Protein AF-A0AB39ZYH5-F1 (afdb_monomer_lite)

Radius of gyration: 35.19 Å; chains: 1; bounding box: 78×63×101 Å

Secondary structure (DSSP, 8-state):
-----HHHHHHHTTTB---PPP-----------------------------PBPP---------HHHHHHHHHHHHHHHHHHHHHHHHHHHHHHHHHHHHHHHHHHHHHHHHS----------TT-TT---SS----TT--HHHHHHHHHHHHHHHHHHHHHHHTT-HHHHHHHHHHHHHHHHHHHHHHHHHHHHHHHHHTT-----

Structure (mmCIF, N/CA/C/O backbone):
data_AF-A0AB39ZYH5-F1
#
_entry.id   AF-A0AB39ZYH5-F1
#
loop_
_atom_site.group_PDB
_atom_site.id
_atom_site.type_symbol
_atom_site.label_atom_id
_atom_site.label_alt_id
_atom_site.label_comp_id
_atom_site.label_asym_id
_atom_site.label_entity_id
_atom_site.label_seq_id
_atom_site.pdbx_PDB_ins_code
_atom_site.Cartn_x
_atom_site.Cartn_y
_atom_site.Cartn_z
_atom_site.occupancy
_atom_site.B_iso_or_equiv
_atom_site.auth_seq_id
_atom_site.auth_comp_id
_atom_site.auth_asym_id
_atom_site.auth_atom_id
_atom_site.pdbx_PDB_model_num
ATOM 1 N N . MET A 1 1 ? 50.822 -3.108 -2.207 1.00 49.22 1 MET A N 1
ATOM 2 C CA . MET A 1 1 ? 49.764 -3.120 -3.235 1.00 49.22 1 MET A CA 1
ATOM 3 C C . MET A 1 1 ? 50.471 -2.917 -4.553 1.00 49.22 1 MET A C 1
ATOM 5 O O . MET A 1 1 ? 50.806 -1.784 -4.877 1.00 49.22 1 MET A O 1
ATOM 9 N N . ASP A 1 2 ? 50.815 -4.010 -5.226 1.00 59.28 2 ASP A N 1
ATOM 10 C CA . ASP A 1 2 ? 51.523 -3.939 -6.500 1.00 59.28 2 ASP A CA 1
ATOM 11 C C . ASP A 1 2 ? 50.544 -3.411 -7.548 1.00 59.28 2 ASP A C 1
ATOM 13 O O . ASP A 1 2 ? 49.503 -4.015 -7.810 1.00 59.28 2 ASP A O 1
ATOM 17 N N . TYR A 1 3 ? 50.830 -2.223 -8.074 1.00 57.66 3 TYR A N 1
ATOM 18 C CA . TYR A 1 3 ? 50.023 -1.616 -9.121 1.00 57.66 3 TYR A CA 1
ATOM 19 C C . TYR A 1 3 ? 50.185 -2.454 -10.390 1.00 57.66 3 TYR A C 1
ATOM 21 O O . TYR A 1 3 ? 51.281 -2.545 -10.941 1.00 57.66 3 TYR A O 1
ATOM 29 N N . LEU A 1 4 ? 49.099 -3.084 -10.848 1.00 70.00 4 LEU A N 1
ATOM 30 C CA . LEU A 1 4 ? 49.078 -3.704 -12.168 1.00 70.00 4 LEU A CA 1
ATOM 31 C C . LEU A 1 4 ? 49.254 -2.602 -13.215 1.00 70.00 4 LEU A C 1
ATOM 33 O O . LEU A 1 4 ? 48.368 -1.767 -13.399 1.00 70.00 4 LEU A O 1
ATOM 37 N N . ASP A 1 5 ? 50.394 -2.620 -13.901 1.00 78.81 5 ASP A N 1
ATOM 38 C CA . ASP A 1 5 ? 50.637 -1.768 -15.056 1.00 78.81 5 ASP A CA 1
ATOM 39 C C . ASP A 1 5 ? 49.700 -2.195 -16.191 1.00 78.81 5 ASP A C 1
ATOM 41 O O . ASP A 1 5 ? 49.871 -3.236 -16.838 1.00 78.81 5 ASP A O 1
ATOM 45 N N . ILE A 1 6 ? 48.662 -1.383 -16.381 1.00 76.81 6 ILE A N 1
ATOM 46 C CA . ILE A 1 6 ? 47.611 -1.582 -17.375 1.00 76.81 6 ILE A CA 1
ATOM 47 C C . ILE A 1 6 ? 48.234 -1.644 -18.776 1.00 76.81 6 ILE A C 1
ATOM 49 O O . ILE A 1 6 ? 47.749 -2.391 -19.624 1.00 76.81 6 ILE A O 1
ATOM 53 N N . GLU A 1 7 ? 49.344 -0.944 -19.013 1.00 72.56 7 GLU A N 1
ATOM 54 C CA . GLU A 1 7 ? 50.017 -0.947 -20.309 1.00 72.56 7 GLU A CA 1
ATOM 55 C C . GLU A 1 7 ? 50.760 -2.270 -20.551 1.00 72.56 7 GLU A C 1
ATOM 57 O O . GLU A 1 7 ? 50.683 -2.850 -21.637 1.00 72.56 7 GLU A O 1
ATOM 62 N N . SER A 1 8 ? 51.375 -2.835 -19.506 1.00 78.56 8 SER A N 1
ATOM 63 C CA . SER A 1 8 ? 51.979 -4.173 -19.549 1.00 78.56 8 SER A CA 1
ATOM 64 C C . SER A 1 8 ? 50.932 -5.274 -19.767 1.00 78.56 8 SER A C 1
ATOM 66 O O . SER A 1 8 ? 51.161 -6.217 -20.529 1.00 78.56 8 SER A O 1
ATOM 68 N N . PHE A 1 9 ? 49.753 -5.141 -19.148 1.00 76.00 9 PHE A N 1
ATOM 69 C CA . PHE A 1 9 ? 48.631 -6.059 -19.361 1.00 76.00 9 PHE A CA 1
ATOM 70 C C . PHE A 1 9 ? 48.123 -5.993 -20.806 1.00 76.00 9 PHE A C 1
ATOM 72 O O . PHE A 1 9 ? 47.958 -7.024 -21.454 1.00 76.00 9 PHE A O 1
ATOM 79 N N . ARG A 1 10 ? 47.937 -4.787 -21.349 1.00 74.75 10 ARG A N 1
ATOM 80 C CA . ARG A 1 10 ? 47.488 -4.591 -22.735 1.00 74.75 10 ARG A CA 1
ATOM 81 C C . ARG A 1 10 ? 48.507 -5.091 -23.758 1.00 74.75 10 ARG A C 1
ATOM 83 O O . ARG A 1 10 ? 48.103 -5.658 -24.766 1.00 74.75 10 ARG A O 1
ATOM 90 N N . SER A 1 11 ? 49.803 -4.947 -23.483 1.00 74.94 11 SER A N 1
ATOM 91 C CA . SER A 1 11 ? 50.875 -5.502 -24.319 1.00 74.94 11 SER A CA 1
ATOM 92 C C . SER A 1 11 ? 50.862 -7.037 -24.324 1.00 74.94 11 SER A C 1
ATOM 94 O O . SER A 1 11 ? 50.885 -7.651 -25.393 1.00 74.94 11 SER A O 1
ATOM 96 N N . ARG A 1 12 ? 50.720 -7.666 -23.143 1.00 76.06 12 ARG A N 1
ATOM 97 C CA . ARG A 1 12 ? 50.703 -9.134 -22.986 1.00 76.06 12 ARG A CA 1
ATOM 98 C C . ARG A 1 12 ? 49.525 -9.851 -23.641 1.00 76.06 12 ARG A C 1
ATOM 100 O O . ARG A 1 12 ? 49.649 -11.044 -23.883 1.00 76.06 12 ARG A O 1
ATOM 107 N N . TYR A 1 13 ? 48.423 -9.152 -23.894 1.00 73.81 13 TYR A N 1
ATOM 108 C CA . TYR A 1 13 ? 47.229 -9.712 -24.536 1.00 73.81 13 TYR A CA 1
ATOM 109 C C . TYR A 1 13 ? 46.886 -9.007 -25.853 1.00 73.81 13 TYR A C 1
ATOM 111 O O . TYR A 1 13 ? 45.750 -9.073 -26.321 1.00 73.81 13 TYR A O 1
ATOM 119 N N . SER A 1 14 ? 47.859 -8.313 -26.452 1.00 76.88 14 SER A N 1
ATOM 120 C CA . SER A 1 14 ? 47.692 -7.648 -27.752 1.00 76.88 14 SER A CA 1
ATOM 121 C C . SER A 1 14 ? 47.468 -8.633 -28.909 1.00 76.88 14 SER A C 1
ATOM 123 O O . SER A 1 14 ? 46.960 -8.243 -29.958 1.00 76.88 14 SER A O 1
ATOM 125 N N . ASP A 1 15 ? 47.800 -9.908 -28.704 1.00 72.50 15 ASP A N 1
ATOM 126 C CA . ASP A 1 15 ? 47.626 -11.037 -29.619 1.00 72.50 15 ASP A CA 1
ATOM 127 C C . ASP A 1 15 ? 46.235 -11.694 -29.539 1.00 72.50 15 ASP A C 1
ATOM 129 O O . ASP A 1 15 ? 45.953 -12.646 -30.269 1.00 72.50 15 ASP A O 1
ATOM 133 N N . ILE A 1 16 ? 45.348 -11.197 -28.671 1.00 74.25 16 ILE A N 1
ATOM 134 C CA . ILE A 1 16 ? 43.994 -11.721 -28.497 1.00 74.25 16 ILE A CA 1
ATOM 135 C C . ILE A 1 16 ? 42.984 -10.703 -29.021 1.00 74.25 16 ILE A C 1
ATOM 137 O O . ILE A 1 16 ? 42.914 -9.566 -28.560 1.00 74.25 16 ILE A O 1
ATOM 141 N N . THR A 1 17 ? 42.138 -11.135 -29.954 1.00 70.00 17 THR A N 1
ATOM 142 C CA . THR A 1 17 ? 40.959 -10.369 -30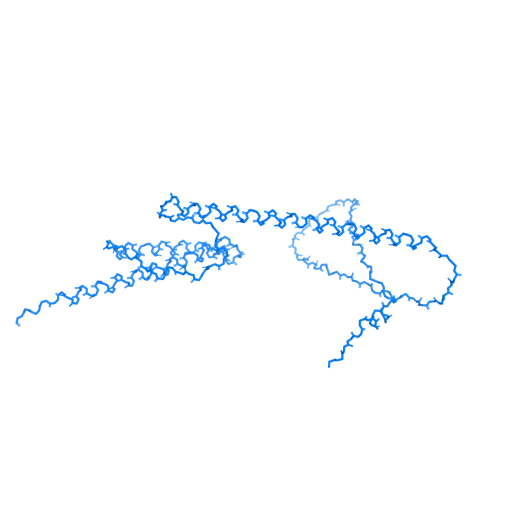.373 1.00 70.00 17 THR A CA 1
ATOM 143 C C . THR A 1 17 ? 39.703 -11.077 -29.886 1.00 70.00 17 THR A C 1
ATOM 145 O O . THR A 1 17 ? 39.596 -12.299 -29.963 1.00 70.00 17 THR A O 1
ATOM 148 N N . VAL A 1 18 ? 38.753 -10.313 -29.349 1.00 70.50 18 VAL A N 1
ATOM 149 C CA . VAL A 1 18 ? 37.454 -10.835 -28.917 1.00 70.50 18 VAL A CA 1
ATOM 150 C C . VAL A 1 18 ? 36.431 -10.410 -29.958 1.00 70.50 18 VAL A C 1
ATOM 152 O O . VAL A 1 18 ? 36.134 -9.224 -30.088 1.00 70.50 18 VAL A O 1
ATOM 155 N N . THR A 1 19 ? 35.910 -11.371 -30.719 1.00 70.25 19 THR A N 1
ATOM 156 C CA . THR A 1 19 ? 34.817 -11.137 -31.668 1.00 70.25 19 THR A CA 1
ATOM 157 C C . THR A 1 19 ? 33.591 -11.913 -31.207 1.00 70.25 19 THR A C 1
ATOM 159 O O . THR A 1 19 ? 33.667 -13.096 -30.885 1.00 70.25 19 THR A O 1
ATOM 162 N N . ALA A 1 20 ? 32.453 -11.229 -31.107 1.00 58.59 20 ALA A N 1
ATOM 163 C CA . ALA A 1 20 ? 31.188 -11.888 -30.820 1.00 58.59 20 ALA A CA 1
ATOM 164 C C . ALA A 1 20 ? 30.710 -12.601 -32.090 1.00 58.59 20 ALA A C 1
ATOM 166 O O . ALA A 1 20 ? 30.634 -11.983 -33.153 1.00 58.59 20 ALA A O 1
ATOM 167 N N . VAL A 1 21 ? 30.386 -13.888 -31.985 1.00 51.00 21 VAL A N 1
ATOM 168 C CA . VAL A 1 21 ? 29.826 -14.662 -33.097 1.00 51.00 21 VAL A CA 1
ATOM 169 C C . VAL A 1 21 ? 28.311 -14.425 -33.137 1.00 51.00 21 VAL A C 1
ATOM 171 O O . VAL A 1 21 ? 27.644 -14.696 -32.137 1.00 51.00 21 VAL A O 1
ATOM 174 N N . PRO A 1 22 ? 27.732 -13.932 -34.249 1.00 46.38 22 PRO A N 1
ATOM 175 C CA . PRO A 1 22 ? 26.284 -13.818 -34.374 1.00 46.38 22 PRO A CA 1
ATOM 176 C C . PRO A 1 22 ? 25.627 -15.201 -34.314 1.00 46.38 22 PRO A C 1
ATOM 178 O O . PRO A 1 22 ? 25.965 -16.096 -35.091 1.00 46.38 22 PRO A O 1
ATOM 181 N N . THR A 1 23 ? 24.672 -15.384 -33.404 1.00 45.69 23 THR A N 1
ATOM 182 C CA . THR A 1 23 ? 23.837 -16.587 -33.364 1.00 45.69 23 THR A CA 1
ATOM 183 C C . THR A 1 23 ? 22.953 -16.607 -34.608 1.00 45.69 23 THR A C 1
ATOM 185 O O . THR A 1 23 ? 22.017 -15.817 -34.719 1.00 45.69 23 THR A O 1
ATOM 188 N N . ARG A 1 24 ? 23.256 -17.487 -35.567 1.00 45.06 24 ARG A N 1
ATOM 189 C CA . ARG A 1 24 ? 22.389 -17.738 -36.722 1.00 45.06 24 ARG A CA 1
ATOM 190 C C . ARG A 1 24 ? 21.170 -18.526 -36.241 1.00 45.06 24 ARG A C 1
ATOM 192 O O . ARG A 1 24 ? 21.239 -19.745 -36.116 1.00 45.06 24 ARG A O 1
ATOM 199 N N . SER A 1 25 ? 20.075 -17.832 -35.950 1.00 45.66 25 SER A N 1
ATOM 200 C CA . SER A 1 25 ? 18.749 -18.443 -35.853 1.00 45.66 25 SER A CA 1
ATOM 201 C C . SER A 1 25 ? 18.398 -18.988 -37.239 1.00 45.66 25 SER A C 1
ATOM 203 O O . SER A 1 25 ? 18.395 -18.237 -38.214 1.00 45.66 25 SER A O 1
ATOM 205 N N . GLN A 1 26 ? 18.204 -20.300 -37.359 1.00 43.59 26 GLN A N 1
ATOM 206 C CA . GLN A 1 26 ? 17.616 -20.901 -38.553 1.00 43.59 26 GLN A CA 1
ATOM 207 C C . GLN A 1 26 ? 16.132 -20.530 -38.585 1.00 43.59 26 GLN A C 1
ATOM 209 O O . GLN A 1 26 ? 15.388 -20.962 -37.710 1.00 43.59 26 GLN A O 1
ATOM 214 N N . GLU A 1 27 ? 15.718 -19.762 -39.588 1.00 39.47 27 GLU A N 1
ATOM 215 C CA . GLU A 1 27 ? 14.316 -19.644 -39.989 1.00 39.47 27 GLU A CA 1
ATOM 216 C C . GLU A 1 27 ? 14.130 -20.449 -41.287 1.00 39.47 27 GLU A C 1
ATOM 218 O O . GLU A 1 27 ? 14.692 -20.117 -42.328 1.00 39.47 27 GLU A O 1
ATOM 223 N N . GLU A 1 28 ? 13.477 -21.601 -41.105 1.00 37.25 28 GLU A N 1
ATOM 224 C CA . GLU A 1 28 ? 12.414 -22.221 -41.913 1.00 37.25 28 GLU A CA 1
ATOM 225 C C . GLU A 1 28 ? 12.545 -22.328 -43.446 1.00 37.25 28 GLU A C 1
ATOM 227 O O . GLU A 1 28 ? 12.394 -21.354 -44.171 1.00 37.25 28 GLU A O 1
ATOM 232 N N . GLU A 1 29 ? 12.604 -23.577 -43.934 1.00 37.97 29 GLU A N 1
ATOM 233 C CA . GLU A 1 29 ? 11.683 -24.031 -44.987 1.00 37.97 29 GLU A CA 1
ATOM 234 C C . GLU A 1 29 ? 11.391 -25.549 -44.871 1.00 37.97 29 GLU A C 1
ATOM 236 O O . GLU A 1 29 ? 12.299 -26.370 -44.763 1.00 37.97 29 GLU A O 1
ATOM 241 N N . GLU A 1 30 ? 10.086 -25.859 -44.910 1.00 34.88 30 GLU A N 1
ATOM 242 C CA . GLU A 1 30 ? 9.408 -27.119 -45.278 1.00 34.88 30 GLU A CA 1
ATOM 243 C C . GLU A 1 30 ? 9.064 -28.235 -44.246 1.00 34.88 30 GLU A C 1
ATOM 245 O O . GLU A 1 30 ? 9.875 -29.072 -43.863 1.00 34.88 30 GLU A O 1
ATOM 250 N N . GLN A 1 31 ? 7.737 -28.318 -44.010 1.00 31.25 31 GLN A N 1
ATOM 251 C CA . GLN A 1 31 ? 6.850 -29.505 -43.934 1.00 31.25 31 GLN A CA 1
ATOM 252 C C . GLN A 1 31 ? 6.479 -30.132 -42.555 1.00 31.25 31 GLN A C 1
ATOM 254 O O . GLN A 1 31 ? 7.300 -30.449 -41.707 1.00 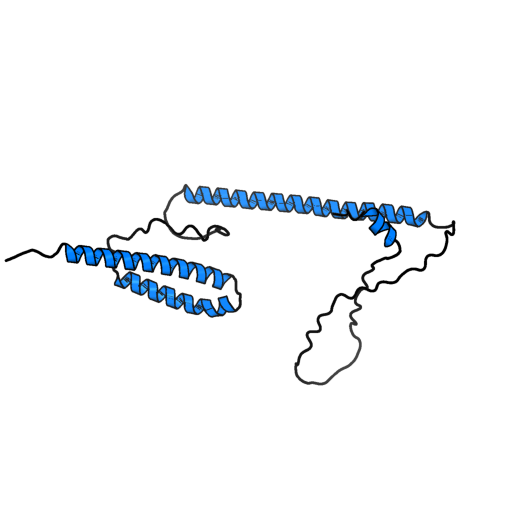31.25 31 GLN A O 1
ATOM 259 N N . GLN A 1 32 ? 5.151 -30.263 -42.382 1.00 30.80 32 GLN A N 1
ATOM 260 C CA . GLN A 1 32 ? 4.288 -30.6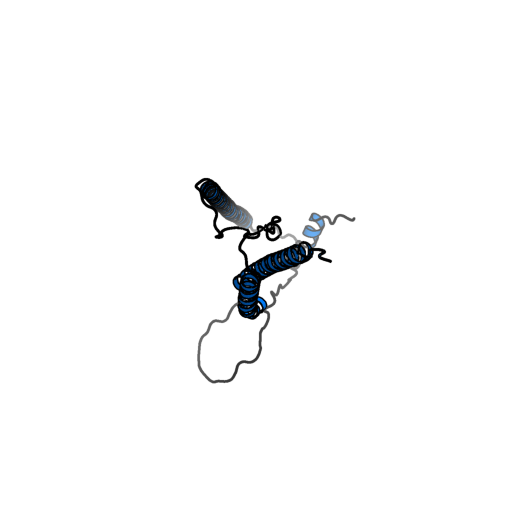48 -41.235 1.00 30.80 32 GLN A CA 1
ATOM 261 C C . GLN A 1 32 ? 4.385 -32.144 -40.801 1.00 30.80 32 GLN A C 1
ATOM 263 O O . GLN A 1 32 ? 5.074 -32.901 -41.479 1.00 30.80 32 GLN A O 1
ATOM 268 N N . PRO A 1 33 ? 3.504 -32.695 -39.916 1.00 46.72 33 PRO A N 1
ATOM 269 C CA . PRO A 1 33 ? 3.033 -32.323 -38.561 1.00 46.72 33 PRO A CA 1
ATOM 270 C C . PRO A 1 33 ? 3.180 -33.499 -37.541 1.00 46.72 33 PRO A C 1
ATOM 272 O O . PRO A 1 33 ? 3.397 -34.632 -37.954 1.00 46.72 33 PRO A O 1
ATOM 275 N N . MET A 1 34 ? 2.983 -33.269 -36.228 1.00 28.70 34 MET A N 1
ATOM 276 C CA . MET A 1 34 ? 2.223 -34.117 -35.259 1.00 28.70 34 MET A CA 1
ATOM 277 C C . MET A 1 34 ? 2.608 -33.842 -33.786 1.00 28.70 34 MET A C 1
ATOM 279 O O . MET A 1 34 ? 3.713 -33.418 -33.472 1.00 28.70 34 MET A O 1
ATOM 283 N N . ALA A 1 35 ? 1.627 -34.057 -32.908 1.00 36.75 35 ALA A N 1
ATOM 284 C CA . ALA A 1 35 ? 1.500 -33.632 -31.511 1.00 36.75 35 ALA A CA 1
ATOM 285 C C . ALA A 1 35 ? 2.435 -34.305 -30.478 1.00 36.75 35 ALA A C 1
ATOM 287 O O . ALA A 1 35 ? 2.793 -35.463 -30.662 1.00 36.75 35 ALA A O 1
ATOM 288 N N . MET A 1 36 ? 2.714 -33.616 -29.353 1.00 31.86 36 MET A N 1
ATOM 289 C CA . MET A 1 36 ? 2.394 -33.997 -27.948 1.00 31.86 36 MET A CA 1
ATOM 290 C C . MET A 1 36 ? 3.177 -33.143 -26.910 1.00 31.86 36 MET A C 1
ATOM 292 O O . MET A 1 36 ? 4.390 -33.032 -27.011 1.00 31.86 36 MET A O 1
ATOM 296 N N . ASP A 1 37 ? 2.424 -32.581 -25.949 1.00 31.92 37 ASP A N 1
ATOM 297 C CA . ASP A 1 37 ? 2.694 -32.098 -24.564 1.00 31.92 37 ASP A CA 1
ATOM 298 C C . ASP A 1 37 ? 3.947 -31.254 -24.164 1.00 31.92 37 ASP A C 1
ATOM 300 O O . ASP A 1 37 ? 5.051 -31.476 -24.659 1.00 31.92 37 ASP A O 1
ATOM 304 N N . PRO A 1 38 ? 3.814 -30.281 -23.223 1.00 47.16 38 PRO A N 1
ATOM 305 C CA . PRO A 1 38 ? 4.852 -29.321 -22.865 1.00 47.16 38 PRO A CA 1
ATOM 306 C C . PRO A 1 38 ? 5.645 -29.772 -21.631 1.00 47.16 38 PRO A C 1
ATOM 308 O O . PRO A 1 38 ? 5.149 -29.718 -20.508 1.00 47.16 38 PRO A O 1
ATOM 311 N N . GLU A 1 39 ? 6.921 -30.119 -21.797 1.00 36.16 39 GLU A N 1
ATOM 312 C CA . GLU A 1 39 ? 7.798 -30.335 -20.645 1.00 36.16 39 GLU A CA 1
ATOM 313 C C . GLU A 1 39 ? 9.227 -29.819 -20.892 1.00 36.16 39 GLU A C 1
ATOM 315 O O . GLU A 1 39 ? 9.984 -30.327 -21.712 1.00 36.16 39 GLU A O 1
ATOM 320 N N . ILE A 1 40 ? 9.554 -28.752 -20.153 1.00 45.72 40 ILE A N 1
ATOM 321 C CA . ILE A 1 40 ? 10.880 -28.354 -19.654 1.00 45.72 40 ILE A CA 1
ATOM 322 C C . ILE A 1 40 ? 12.020 -28.324 -20.688 1.00 45.72 40 ILE A C 1
ATOM 324 O O . ILE A 1 40 ? 12.763 -29.284 -20.867 1.00 45.72 40 ILE A O 1
ATOM 328 N N . ALA A 1 41 ? 12.309 -27.135 -21.222 1.00 36.56 41 ALA A N 1
ATOM 329 C CA . ALA A 1 41 ? 13.669 -26.804 -21.653 1.00 36.56 41 ALA A CA 1
ATOM 330 C C . ALA A 1 41 ? 13.906 -25.289 -21.642 1.00 36.56 41 ALA A C 1
ATOM 332 O O . ALA A 1 41 ? 14.107 -24.657 -22.678 1.00 36.56 41 ALA A O 1
ATOM 333 N N . ALA A 1 42 ? 13.946 -24.696 -20.447 1.00 43.50 42 ALA A N 1
ATOM 334 C CA . ALA A 1 42 ? 14.635 -23.427 -20.235 1.00 43.50 42 ALA A CA 1
ATOM 335 C C . ALA A 1 42 ? 16.148 -23.634 -20.459 1.00 43.50 42 ALA A C 1
ATOM 337 O O . ALA A 1 42 ? 16.934 -23.705 -19.516 1.00 43.50 42 ALA A O 1
ATOM 338 N N . LYS A 1 43 ? 16.578 -23.768 -21.720 1.00 41.44 43 LYS A N 1
ATOM 339 C CA . LYS A 1 43 ? 17.992 -23.666 -22.079 1.00 41.44 43 LYS A CA 1
ATOM 340 C C . LYS A 1 43 ? 18.370 -22.193 -21.990 1.00 41.44 43 LYS A C 1
ATOM 342 O O . LYS A 1 43 ? 18.176 -21.427 -22.929 1.00 41.44 43 LYS A O 1
ATOM 347 N N . ARG A 1 44 ? 18.902 -21.807 -20.825 1.00 41.47 44 ARG A N 1
ATOM 348 C CA . ARG A 1 44 ? 19.796 -20.653 -20.680 1.00 41.47 44 ARG A CA 1
ATOM 349 C C . ARG A 1 44 ? 20.801 -20.709 -21.830 1.00 41.47 44 ARG A C 1
ATOM 351 O O . ARG A 1 44 ? 21.671 -21.574 -21.851 1.00 41.47 44 ARG A O 1
ATOM 358 N N . ASN A 1 45 ? 20.634 -19.826 -22.802 1.00 45.09 45 ASN A N 1
ATOM 359 C CA . ASN A 1 45 ? 21.607 -19.635 -23.861 1.00 45.09 45 ASN A CA 1
ATOM 360 C C . ASN A 1 45 ? 22.738 -18.809 -23.238 1.00 45.09 45 ASN A C 1
ATOM 362 O O . ASN A 1 45 ? 22.616 -17.594 -23.089 1.00 45.09 45 ASN A O 1
ATOM 366 N N . GLU A 1 46 ? 23.770 -19.482 -22.726 1.00 49.88 46 GLU A N 1
ATOM 367 C CA . GLU A 1 46 ? 24.923 -18.790 -22.156 1.00 49.88 46 GLU A CA 1
ATOM 368 C C . GLU A 1 46 ? 25.726 -18.118 -23.280 1.00 49.88 46 GLU A C 1
ATOM 370 O O . GLU A 1 46 ? 26.014 -18.761 -24.295 1.00 49.88 46 GLU A O 1
ATOM 375 N N . PRO A 1 47 ? 26.089 -16.830 -23.131 1.00 52.00 47 PRO A N 1
ATOM 376 C CA . PRO A 1 47 ? 26.900 -16.124 -24.112 1.00 52.00 47 PRO A CA 1
ATOM 377 C C . PRO A 1 47 ? 28.270 -16.798 -24.209 1.00 52.00 47 PRO A C 1
ATOM 379 O O . PRO A 1 47 ? 29.096 -16.716 -23.299 1.00 52.00 47 PRO A O 1
ATOM 382 N N . ARG A 1 48 ? 28.499 -17.504 -25.317 1.00 55.88 48 ARG A N 1
ATOM 383 C CA . ARG A 1 48 ? 29.731 -18.252 -25.563 1.00 55.88 48 ARG A CA 1
ATOM 384 C C . ARG A 1 48 ? 30.737 -17.359 -26.282 1.00 55.88 48 ARG A C 1
ATOM 386 O O . ARG A 1 48 ? 30.435 -16.798 -27.331 1.00 55.88 48 ARG A O 1
ATOM 393 N N . VAL A 1 49 ? 31.932 -17.245 -25.710 1.00 50.97 49 VAL A N 1
ATOM 394 C CA . VAL A 1 49 ? 33.052 -16.472 -26.261 1.00 50.97 49 VAL A CA 1
ATOM 395 C C . VAL A 1 49 ? 34.157 -17.456 -26.623 1.00 50.97 49 VAL A C 1
ATOM 397 O O . VAL A 1 49 ? 34.570 -18.251 -25.780 1.00 50.97 49 VAL A O 1
ATOM 400 N N . GLU A 1 50 ? 34.612 -17.437 -27.871 1.00 51.81 50 GLU A N 1
ATOM 401 C CA . GLU A 1 50 ? 35.707 -18.287 -28.337 1.00 51.81 50 GLU A CA 1
ATOM 402 C C . GLU A 1 50 ? 36.981 -17.445 -28.452 1.00 51.81 50 GLU A C 1
ATOM 404 O O . GLU A 1 50 ? 36.981 -16.379 -29.066 1.00 51.81 50 GLU A O 1
ATOM 409 N N . ILE A 1 51 ? 38.058 -17.890 -27.800 1.00 49.16 51 ILE A N 1
ATOM 410 C CA . ILE A 1 51 ? 39.348 -17.195 -27.783 1.00 49.16 51 ILE A CA 1
ATOM 411 C C . ILE A 1 51 ? 40.293 -17.952 -28.711 1.00 49.16 51 ILE A C 1
ATOM 413 O O . ILE A 1 51 ? 40.813 -19.010 -28.356 1.00 49.16 51 ILE A O 1
ATOM 417 N N . THR A 1 52 ? 40.533 -17.401 -29.896 1.00 64.88 52 THR A N 1
ATOM 418 C CA . THR A 1 52 ? 41.515 -17.931 -30.847 1.00 64.88 52 THR A CA 1
ATOM 419 C C . THR A 1 52 ? 42.824 -17.153 -30.711 1.00 64.88 52 THR A C 1
ATOM 421 O O . THR A 1 52 ? 42.844 -15.937 -30.889 1.00 64.88 52 THR A O 1
ATOM 424 N N . ARG A 1 53 ? 43.935 -17.840 -30.406 1.00 49.06 53 ARG A N 1
ATOM 425 C CA . ARG A 1 53 ? 45.279 -17.241 -30.478 1.00 49.06 53 ARG A CA 1
ATOM 426 C C . ARG A 1 53 ? 45.701 -17.138 -31.940 1.00 49.06 53 ARG A C 1
ATOM 428 O O . ARG A 1 53 ? 45.759 -18.159 -32.624 1.00 49.06 53 ARG A O 1
ATOM 435 N N . VAL A 1 54 ? 46.018 -15.936 -32.413 1.00 49.50 54 VAL A N 1
ATOM 436 C CA . VAL A 1 54 ? 46.613 -15.759 -33.743 1.00 49.50 54 VAL A CA 1
ATOM 437 C C . VAL A 1 54 ? 48.126 -15.944 -33.650 1.00 49.50 54 VAL A C 1
ATOM 439 O O . VAL A 1 54 ? 48.799 -15.341 -32.820 1.00 49.50 54 VAL A O 1
ATOM 442 N N . ASN A 1 55 ? 48.659 -16.848 -34.471 1.00 43.00 55 ASN A N 1
ATOM 443 C CA . ASN A 1 55 ? 50.075 -17.189 -34.484 1.00 43.00 55 ASN A CA 1
ATOM 444 C C . ASN A 1 55 ? 50.893 -15.973 -34.956 1.00 43.00 55 ASN A C 1
ATOM 446 O O . ASN A 1 55 ? 50.719 -15.508 -36.083 1.00 43.00 55 ASN A O 1
ATOM 450 N N . GLY A 1 56 ? 51.771 -15.455 -34.094 1.00 50.28 56 GLY A N 1
ATOM 451 C CA . GLY A 1 56 ? 52.674 -14.350 -34.407 1.00 50.28 56 GLY A CA 1
ATOM 452 C C . GLY A 1 56 ? 53.730 -14.763 -35.432 1.00 50.28 56 GLY A C 1
ATOM 453 O O . GLY A 1 56 ? 54.715 -15.413 -35.089 1.00 50.28 56 GLY A O 1
ATOM 454 N N . GLY A 1 57 ? 53.518 -14.375 -36.690 1.00 39.28 57 GLY A N 1
ATOM 455 C CA . GLY A 1 57 ? 54.508 -14.421 -37.766 1.00 39.28 57 GLY A CA 1
ATOM 456 C C . GLY A 1 57 ? 55.077 -13.027 -38.053 1.00 39.28 57 GLY A C 1
ATOM 457 O O . GLY A 1 57 ? 54.330 -12.058 -38.106 1.00 39.28 57 GLY A O 1
ATOM 458 N N . ALA A 1 58 ? 56.401 -12.971 -38.205 1.00 39.97 58 ALA A N 1
ATOM 459 C CA . ALA A 1 58 ? 57.313 -11.844 -38.456 1.00 39.97 58 ALA A CA 1
ATOM 460 C C . ALA A 1 58 ? 56.827 -10.702 -39.397 1.00 39.97 58 ALA A C 1
ATOM 462 O O . ALA A 1 58 ? 55.939 -10.911 -40.224 1.00 39.97 58 ALA A O 1
ATOM 463 N N . PRO A 1 59 ? 57.439 -9.494 -39.322 1.00 51.59 59 PRO A N 1
ATOM 464 C CA . PRO A 1 59 ? 56.963 -8.313 -40.032 1.00 51.59 59 PRO A CA 1
ATOM 465 C C . PRO A 1 59 ? 57.247 -8.450 -41.528 1.00 51.59 59 PRO A C 1
ATOM 467 O O . PRO A 1 59 ? 58.396 -8.435 -41.962 1.00 51.59 59 PRO A O 1
ATOM 470 N N . SER A 1 60 ? 56.188 -8.573 -42.324 1.00 39.09 60 SER A N 1
ATOM 471 C CA . SER A 1 60 ? 56.264 -8.387 -43.767 1.00 39.09 60 SER A CA 1
ATOM 472 C C . SER A 1 60 ? 55.776 -6.975 -44.077 1.00 39.09 60 SER A C 1
ATOM 474 O O . SER A 1 60 ? 54.578 -6.692 -44.113 1.00 39.09 60 SER A O 1
ATOM 476 N N . GLU A 1 61 ? 56.739 -6.064 -44.218 1.00 52.12 61 GLU A N 1
ATOM 477 C CA . GLU A 1 61 ? 56.562 -4.813 -44.945 1.00 52.12 61 GLU A CA 1
ATOM 478 C C . GLU A 1 61 ? 56.051 -5.145 -46.349 1.00 52.12 61 GLU A C 1
ATOM 480 O O . GLU A 1 61 ? 56.801 -5.646 -47.176 1.00 52.12 61 GLU A O 1
ATOM 485 N N . LEU A 1 62 ? 54.763 -4.916 -46.593 1.00 51.31 62 LEU A N 1
ATOM 486 C CA . LEU A 1 62 ? 54.212 -4.208 -47.753 1.00 51.31 62 LEU A CA 1
ATOM 487 C C . LEU A 1 62 ? 52.704 -4.474 -47.807 1.00 51.31 62 LEU A C 1
ATOM 489 O O . LEU A 1 62 ? 52.255 -5.585 -48.069 1.00 51.31 62 LEU A O 1
ATOM 493 N N . GLY A 1 63 ? 51.923 -3.409 -47.633 1.00 48.44 63 GLY A N 1
ATOM 494 C CA . GLY A 1 63 ? 50.510 -3.386 -47.997 1.00 48.44 63 GLY A CA 1
ATOM 495 C C . GLY A 1 63 ? 49.584 -3.082 -46.832 1.00 48.44 63 GLY A C 1
ATOM 496 O O . GLY A 1 63 ? 49.166 -3.986 -46.118 1.00 48.44 63 GLY A O 1
ATOM 497 N N . SER A 1 64 ? 49.214 -1.805 -46.683 1.00 49.81 64 SER A N 1
ATOM 498 C CA . SER A 1 64 ? 47.813 -1.355 -46.537 1.00 49.81 64 SER A CA 1
ATOM 499 C C . SER A 1 64 ? 47.737 0.065 -45.965 1.00 49.81 64 SER A C 1
ATOM 501 O O . SER A 1 64 ? 47.294 0.287 -44.840 1.00 49.81 64 SER A O 1
ATOM 503 N N . THR A 1 65 ? 48.106 1.070 -46.761 1.00 51.53 65 THR A N 1
ATOM 504 C CA . THR A 1 65 ? 47.747 2.472 -46.466 1.00 51.53 65 THR A CA 1
ATOM 505 C C . THR A 1 65 ? 46.227 2.704 -46.527 1.00 51.53 65 THR A C 1
ATOM 507 O O . THR A 1 65 ? 45.720 3.658 -45.942 1.00 51.53 65 THR A O 1
ATOM 510 N N . SER A 1 66 ? 45.477 1.796 -47.161 1.00 56.06 66 SER A N 1
ATOM 511 C CA . SER A 1 66 ? 44.009 1.789 -47.230 1.00 56.06 66 SER A CA 1
ATOM 512 C C . SER A 1 66 ? 43.324 1.522 -45.881 1.00 56.06 66 SER A C 1
ATOM 514 O O . SER A 1 66 ? 42.250 2.069 -45.623 1.00 56.06 66 SER A O 1
ATOM 516 N N . ASN A 1 67 ? 43.943 0.738 -44.991 1.00 58.75 67 ASN A N 1
ATOM 517 C CA . ASN A 1 67 ? 43.323 0.326 -43.725 1.00 58.75 67 ASN A CA 1
ATOM 518 C C . ASN A 1 67 ? 43.424 1.395 -42.623 1.00 58.75 67 ASN A C 1
ATOM 520 O O . ASN A 1 67 ? 42.524 1.503 -41.791 1.00 58.75 67 ASN A O 1
ATOM 524 N N . LEU A 1 68 ? 44.456 2.246 -42.644 1.00 62.31 68 LEU A N 1
ATOM 525 C CA . LEU A 1 68 ? 44.614 3.327 -41.662 1.00 62.31 68 LEU A CA 1
ATOM 526 C C . LEU A 1 68 ? 43.574 4.444 -41.859 1.00 62.31 68 LEU A C 1
ATOM 528 O O . LEU A 1 68 ? 42.986 4.923 -40.889 1.00 62.31 68 LEU A O 1
ATOM 532 N N . ALA A 1 69 ? 43.290 4.811 -43.114 1.00 63.81 69 ALA A N 1
ATOM 533 C CA . ALA A 1 69 ? 42.272 5.810 -43.442 1.00 63.81 69 ALA A CA 1
ATOM 534 C C . ALA A 1 69 ? 40.852 5.330 -43.080 1.00 63.81 69 ALA A C 1
ATOM 536 O O . ALA A 1 69 ? 40.050 6.102 -42.550 1.00 63.81 69 ALA A O 1
ATOM 537 N N . MET A 1 70 ? 40.554 4.044 -43.304 1.00 67.44 70 MET A N 1
ATOM 538 C CA . MET A 1 70 ? 39.301 3.409 -42.873 1.00 67.44 70 MET A CA 1
ATOM 539 C C . MET A 1 70 ? 39.162 3.397 -41.345 1.00 67.44 70 MET A C 1
ATOM 541 O O . MET A 1 70 ? 38.102 3.748 -40.828 1.00 67.44 70 MET A O 1
ATOM 545 N N . LEU A 1 71 ? 40.229 3.063 -40.612 1.00 68.75 71 LEU A N 1
ATOM 546 C CA . LEU A 1 71 ? 40.209 3.024 -39.148 1.00 68.75 71 LEU A CA 1
ATOM 547 C C . LEU A 1 71 ? 40.028 4.421 -38.535 1.00 68.75 71 LEU A C 1
ATOM 549 O O . LEU A 1 71 ? 39.246 4.591 -37.601 1.00 68.75 71 LEU A O 1
ATOM 553 N N . GLN A 1 72 ? 40.688 5.444 -39.088 1.00 71.12 72 GLN A N 1
ATOM 554 C CA . GLN A 1 72 ? 40.527 6.831 -38.644 1.00 71.12 72 GLN A CA 1
ATOM 555 C C . GLN A 1 72 ? 39.108 7.359 -38.911 1.00 71.12 72 GLN A C 1
ATOM 557 O O . GLN A 1 72 ? 38.533 8.029 -38.050 1.00 71.12 72 GLN A O 1
ATOM 562 N N . ARG A 1 73 ? 38.511 6.993 -40.055 1.00 67.06 73 ARG A N 1
ATOM 563 C CA . ARG A 1 73 ? 37.118 7.318 -40.402 1.00 67.06 73 ARG A CA 1
ATOM 564 C C . ARG A 1 73 ? 36.120 6.614 -39.485 1.00 67.06 73 ARG A C 1
ATOM 566 O O . ARG A 1 73 ? 35.196 7.257 -38.997 1.00 67.06 73 ARG A O 1
ATOM 573 N N . ASN A 1 74 ? 36.332 5.330 -39.198 1.00 66.81 74 ASN A N 1
ATOM 574 C CA . ASN A 1 74 ? 35.498 4.563 -38.274 1.00 66.81 74 ASN A CA 1
ATOM 575 C C . ASN A 1 74 ? 35.559 5.159 -36.858 1.00 66.81 74 ASN A C 1
ATOM 577 O O . ASN A 1 74 ? 34.523 5.375 -36.235 1.00 66.81 74 ASN A O 1
ATOM 581 N N . ARG A 1 75 ? 36.752 5.562 -36.400 1.00 67.94 75 ARG A N 1
ATOM 582 C CA . ARG A 1 75 ? 36.928 6.228 -35.103 1.00 67.94 75 ARG A CA 1
ATOM 583 C C . ARG A 1 75 ? 36.247 7.595 -35.053 1.00 67.94 75 ARG A C 1
ATOM 585 O O . ARG A 1 75 ? 35.637 7.929 -34.042 1.00 67.94 75 ARG A O 1
ATOM 592 N N . GLN A 1 76 ? 36.330 8.402 -36.111 1.00 69.88 76 GLN A N 1
ATOM 593 C CA . GLN A 1 76 ? 35.606 9.679 -36.183 1.00 69.88 76 GLN A CA 1
ATOM 594 C C . GLN A 1 76 ? 34.088 9.477 -36.207 1.00 69.88 76 GLN A C 1
ATOM 596 O O . GLN A 1 76 ? 33.376 10.214 -35.533 1.00 69.88 76 GLN A O 1
ATOM 601 N N . GLN A 1 77 ? 33.596 8.459 -36.912 1.00 72.94 77 GLN A N 1
ATOM 602 C CA . GLN A 1 77 ? 32.169 8.154 -36.992 1.00 72.94 77 GLN A CA 1
ATOM 603 C C . GLN A 1 77 ? 31.615 7.616 -35.664 1.00 72.94 77 GLN A C 1
ATOM 605 O O . GLN A 1 77 ? 30.558 8.065 -35.234 1.00 72.94 77 GLN A O 1
ATOM 610 N N . GLN A 1 78 ? 32.356 6.750 -34.965 1.00 71.00 78 GLN A N 1
ATOM 611 C CA . GLN A 1 78 ? 32.011 6.298 -33.612 1.00 71.00 78 GLN A CA 1
ATOM 612 C C . GLN A 1 78 ? 31.978 7.458 -32.608 1.00 71.00 78 GLN A C 1
ATOM 614 O O . GLN A 1 78 ? 31.068 7.544 -31.783 1.00 71.00 78 GLN A O 1
ATOM 619 N N . ASN A 1 79 ? 32.934 8.390 -32.703 1.00 75.12 79 ASN A N 1
ATOM 620 C CA . ASN A 1 79 ? 32.909 9.602 -31.887 1.00 75.12 79 ASN A CA 1
ATOM 621 C C . ASN A 1 79 ? 31.700 10.478 -32.237 1.00 75.12 79 ASN A C 1
ATOM 623 O O . ASN A 1 79 ? 31.021 10.938 -31.330 1.00 75.12 79 ASN A O 1
ATOM 627 N N . ALA A 1 80 ? 31.375 10.659 -33.520 1.00 78.50 80 ALA A N 1
ATOM 628 C CA . ALA A 1 80 ? 30.203 11.425 -33.940 1.00 78.50 80 ALA A CA 1
ATOM 629 C C . ALA A 1 80 ? 28.893 10.826 -33.400 1.00 78.50 80 ALA A C 1
ATOM 631 O O . ALA A 1 80 ? 28.056 11.562 -32.882 1.00 78.50 80 ALA A O 1
ATOM 632 N N . THR A 1 81 ? 28.741 9.498 -33.438 1.00 76.75 81 THR A N 1
ATOM 633 C CA . THR A 1 81 ? 27.579 8.826 -32.838 1.00 76.75 81 THR A CA 1
ATOM 634 C C . THR A 1 81 ? 27.546 8.982 -31.319 1.00 76.75 81 THR A C 1
ATOM 636 O O . THR A 1 81 ? 26.495 9.270 -30.761 1.00 76.75 81 THR A O 1
ATOM 639 N N . ALA A 1 82 ? 28.691 8.866 -30.638 1.00 80.69 82 ALA A N 1
ATOM 640 C CA . ALA A 1 82 ? 28.767 9.064 -29.191 1.00 80.69 82 ALA A CA 1
ATOM 641 C C . ALA A 1 82 ? 28.434 10.511 -28.783 1.00 80.69 82 ALA A C 1
ATOM 643 O O . ALA A 1 82 ? 27.740 10.727 -27.791 1.00 80.69 82 ALA A O 1
ATOM 644 N N . PHE A 1 83 ? 28.874 11.499 -29.568 1.00 84.25 83 PHE A N 1
ATOM 645 C CA . PHE A 1 83 ? 28.528 12.904 -29.363 1.00 84.25 83 PHE A CA 1
ATOM 646 C C . PHE A 1 83 ? 27.032 13.164 -29.555 1.00 84.25 83 PHE A C 1
ATOM 648 O O . PHE A 1 83 ? 26.461 13.882 -28.739 1.00 84.25 83 PHE A O 1
ATOM 655 N N . ALA A 1 84 ? 26.394 12.551 -30.558 1.00 87.88 84 ALA A N 1
ATOM 656 C CA . ALA A 1 84 ? 24.949 12.662 -30.766 1.00 87.88 84 ALA A CA 1
ATOM 657 C C . ALA A 1 84 ? 24.155 12.114 -29.565 1.00 87.88 84 ALA A C 1
ATOM 659 O O . ALA A 1 84 ? 23.288 12.805 -29.027 1.00 87.88 84 ALA A O 1
ATOM 660 N N . TYR A 1 85 ? 24.526 10.933 -29.057 1.00 93.62 85 TYR A N 1
ATOM 661 C CA . TYR A 1 85 ? 23.905 10.379 -27.848 1.00 93.62 85 TYR A CA 1
ATOM 662 C C . TYR A 1 85 ? 24.123 11.263 -26.617 1.00 93.62 85 TYR A C 1
ATOM 664 O O . TYR A 1 85 ? 23.205 11.462 -25.822 1.00 93.62 85 TYR A O 1
ATOM 672 N N . ALA A 1 86 ? 25.324 11.825 -26.452 1.00 90.44 86 ALA A N 1
ATOM 673 C CA . ALA A 1 86 ? 25.619 12.715 -25.335 1.00 90.44 86 ALA A CA 1
ATOM 674 C C . ALA A 1 86 ? 24.791 14.012 -25.389 1.00 90.44 86 ALA A C 1
ATOM 676 O O . ALA A 1 86 ? 24.337 14.492 -24.347 1.00 90.44 86 ALA A O 1
ATOM 677 N N . THR A 1 87 ? 24.567 14.576 -26.582 1.00 94.62 87 THR A N 1
ATOM 678 C CA . THR A 1 87 ? 23.716 15.762 -26.751 1.00 94.62 87 THR A CA 1
ATOM 679 C C . THR A 1 87 ? 22.252 15.457 -26.470 1.00 94.62 87 THR A C 1
ATOM 681 O O . THR A 1 87 ? 21.635 16.173 -25.683 1.00 94.62 87 THR A O 1
ATOM 684 N N . GLU A 1 88 ? 21.719 14.364 -27.017 1.00 91.69 88 GLU A N 1
ATOM 685 C CA . GLU A 1 88 ? 20.329 13.958 -26.782 1.00 91.69 88 GLU A CA 1
ATOM 686 C C . GLU A 1 88 ? 20.074 13.665 -25.298 1.00 91.69 88 GLU A C 1
ATOM 688 O O . GLU A 1 88 ? 19.093 14.139 -24.726 1.00 91.69 88 GLU A O 1
ATOM 693 N N . TYR A 1 89 ? 20.995 12.964 -24.627 1.00 96.56 89 TYR A N 1
ATOM 694 C CA . TYR A 1 89 ? 20.906 12.708 -23.188 1.00 96.56 89 TYR A CA 1
ATOM 695 C C . TYR A 1 89 ? 20.844 14.007 -22.375 1.00 96.56 89 TYR A C 1
ATOM 697 O O . TYR A 1 89 ? 20.018 14.141 -21.471 1.00 96.56 89 TYR A O 1
ATOM 705 N N . LYS A 1 90 ? 21.685 14.993 -22.712 1.00 96.19 90 LYS A N 1
ATOM 706 C CA . LYS A 1 90 ? 21.687 16.298 -22.039 1.00 96.19 90 LYS A CA 1
ATOM 707 C C . LYS A 1 90 ? 20.348 17.024 -22.204 1.00 96.19 90 LYS A C 1
ATOM 709 O O . LYS A 1 90 ? 19.859 17.617 -21.244 1.00 96.19 90 LYS A O 1
ATOM 714 N N . GLU A 1 91 ? 19.742 16.962 -23.387 1.00 95.69 91 GLU A N 1
ATOM 715 C CA . GLU A 1 91 ? 18.417 17.543 -23.635 1.00 95.69 91 GLU A CA 1
ATOM 716 C C . GLU A 1 91 ? 17.311 16.837 -22.846 1.00 95.69 91 GLU A C 1
ATOM 718 O O . GLU A 1 91 ? 16.441 17.497 -22.274 1.00 95.69 91 GLU A O 1
ATOM 723 N N . VAL A 1 92 ? 17.347 15.504 -22.778 1.00 96.81 92 VAL A N 1
ATOM 724 C CA . VAL A 1 92 ? 16.397 14.716 -21.979 1.00 96.81 92 VAL A CA 1
ATOM 725 C C . VAL A 1 92 ? 16.509 15.080 -20.502 1.00 96.81 92 VAL A C 1
ATOM 727 O O . VAL A 1 92 ? 15.491 15.326 -19.856 1.00 96.81 92 VAL A O 1
ATOM 730 N N . MET A 1 93 ? 17.732 15.194 -19.979 1.00 95.69 93 MET A N 1
ATOM 731 C CA . MET A 1 93 ? 17.963 15.607 -18.594 1.00 95.69 93 MET A CA 1
ATOM 732 C C . MET A 1 93 ? 17.414 17.011 -18.318 1.00 95.69 93 MET A C 1
ATOM 734 O O . MET A 1 93 ? 16.705 17.201 -17.333 1.00 95.69 93 MET A O 1
ATOM 738 N N . ALA A 1 94 ? 17.641 17.971 -19.219 1.00 95.69 94 ALA A N 1
ATOM 739 C CA . ALA A 1 94 ? 17.091 19.320 -19.082 1.00 95.69 94 ALA A CA 1
ATOM 740 C C . ALA A 1 94 ? 15.547 19.333 -19.088 1.00 95.69 94 ALA A C 1
ATOM 742 O O . ALA A 1 94 ? 14.923 20.052 -18.306 1.00 95.69 94 ALA A O 1
ATOM 743 N N . LYS A 1 95 ? 14.907 18.509 -19.931 1.00 95.81 95 LYS A N 1
ATOM 744 C CA . LYS A 1 95 ? 13.440 18.362 -19.943 1.00 95.81 95 LYS A CA 1
ATOM 745 C C . LYS A 1 95 ? 12.915 17.755 -18.641 1.00 95.81 95 LYS A C 1
ATOM 747 O O . LYS A 1 95 ? 11.918 18.243 -18.116 1.00 95.81 95 LYS A O 1
ATOM 752 N N . LEU A 1 96 ? 13.589 16.738 -18.101 1.00 96.56 96 LEU A N 1
ATOM 753 C CA . LEU A 1 96 ? 13.221 16.128 -16.818 1.00 96.56 96 LEU A CA 1
ATOM 754 C C . LEU A 1 96 ? 13.313 17.133 -15.662 1.00 96.56 96 LEU A C 1
ATOM 756 O O . LEU A 1 96 ? 12.409 17.193 -14.826 1.00 96.56 96 LEU A O 1
ATOM 760 N N . GLU A 1 97 ? 14.363 17.955 -15.632 1.00 94.44 97 GLU A N 1
ATOM 761 C CA . GLU A 1 97 ? 14.509 19.029 -14.644 1.00 94.44 97 GLU A CA 1
ATOM 762 C C . GLU A 1 97 ? 13.385 20.064 -14.756 1.00 94.44 97 GLU A C 1
ATOM 764 O O . GLU A 1 97 ? 12.795 20.442 -13.741 1.00 94.44 97 GLU A O 1
ATOM 769 N N . TYR A 1 98 ? 13.028 20.468 -15.978 1.00 96.31 98 TYR A N 1
ATOM 770 C CA . TYR A 1 98 ? 11.921 21.391 -16.213 1.00 96.31 98 TYR A CA 1
ATOM 771 C C . TYR A 1 98 ? 10.577 20.825 -15.733 1.00 96.31 98 TYR A C 1
ATOM 773 O O . TYR A 1 98 ? 9.832 21.514 -15.033 1.00 96.31 98 TYR A O 1
ATOM 781 N N . THR A 1 99 ? 10.272 19.561 -16.044 1.00 95.62 99 THR A N 1
ATOM 782 C CA . THR A 1 99 ? 9.047 18.901 -15.567 1.00 95.62 99 THR A CA 1
ATOM 783 C C . THR A 1 99 ? 8.997 18.864 -14.044 1.00 95.62 99 THR A C 1
ATOM 785 O O . THR A 1 99 ? 7.975 19.212 -13.453 1.00 95.62 99 THR A O 1
ATOM 788 N N . LYS A 1 100 ? 10.113 18.511 -13.398 1.00 94.44 100 LYS A N 1
ATOM 789 C CA . LYS A 1 100 ? 10.215 18.495 -11.936 1.00 94.44 100 LYS A CA 1
ATOM 790 C C . LYS A 1 100 ? 9.998 19.886 -11.338 1.00 94.44 100 LYS A C 1
ATOM 792 O O . LYS A 1 100 ? 9.292 20.028 -10.341 1.00 94.44 100 LYS A O 1
ATOM 797 N N . TYR A 1 101 ? 10.574 20.916 -11.952 1.00 95.94 101 TYR A N 1
ATOM 798 C CA . TYR A 1 101 ? 10.397 22.301 -11.526 1.00 95.94 101 TYR A CA 1
ATOM 799 C C . TYR A 1 101 ? 8.938 22.762 -11.646 1.00 95.94 101 TYR A C 1
ATOM 801 O O . TYR A 1 101 ? 8.396 23.328 -10.698 1.00 95.94 101 TYR A O 1
ATOM 809 N N . MET A 1 102 ? 8.278 22.468 -12.769 1.00 95.25 102 MET A N 1
ATOM 810 C CA . MET A 1 102 ? 6.859 22.773 -12.981 1.00 95.25 102 MET A CA 1
ATOM 811 C C . MET A 1 102 ? 5.954 22.046 -11.984 1.00 95.25 102 MET A C 1
ATOM 813 O O . MET A 1 102 ? 5.048 22.656 -11.419 1.00 95.25 102 MET A O 1
ATOM 817 N N . GLN A 1 103 ? 6.220 20.765 -11.724 1.00 92.25 103 GLN A N 1
ATOM 818 C CA . GLN A 1 103 ? 5.482 19.990 -10.729 1.00 92.25 103 GLN A CA 1
ATOM 819 C C . GLN A 1 103 ? 5.613 20.611 -9.332 1.00 92.25 103 GLN A C 1
ATOM 821 O O . GLN A 1 103 ? 4.614 20.758 -8.633 1.00 92.25 103 GLN A O 1
ATOM 826 N N . ASN A 1 104 ? 6.821 21.033 -8.950 1.00 91.31 104 ASN A N 1
ATOM 827 C CA . ASN A 1 104 ? 7.062 21.681 -7.663 1.00 91.31 104 ASN A CA 1
ATOM 828 C C . ASN A 1 104 ? 6.368 23.052 -7.563 1.00 91.31 104 ASN A C 1
ATOM 830 O O . ASN A 1 104 ? 5.751 23.363 -6.548 1.00 91.31 104 ASN A O 1
ATOM 834 N N . GLN A 1 105 ? 6.403 23.861 -8.628 1.00 90.56 105 GLN A N 1
ATOM 835 C CA . GLN A 1 105 ? 5.663 25.127 -8.663 1.00 90.56 105 GLN A CA 1
ATOM 836 C C . GLN A 1 105 ? 4.154 24.921 -8.489 1.00 90.56 105 GLN A C 1
ATOM 838 O O . GLN A 1 105 ? 3.528 25.633 -7.705 1.00 90.56 105 GLN A O 1
ATOM 843 N N . LEU A 1 106 ? 3.576 23.929 -9.174 1.00 87.00 106 LEU A N 1
ATOM 844 C CA . LEU A 1 106 ? 2.163 23.576 -9.022 1.00 87.00 106 LEU A CA 1
ATOM 845 C C . LEU A 1 106 ? 1.851 23.088 -7.605 1.00 87.00 106 LEU A C 1
ATOM 847 O O . LEU A 1 106 ? 0.834 23.475 -7.037 1.00 87.00 106 LEU A O 1
ATOM 851 N N . GLN A 1 107 ? 2.738 22.290 -7.009 1.00 88.50 107 GLN A N 1
ATOM 852 C CA . GLN A 1 107 ? 2.586 21.823 -5.636 1.00 88.50 107 GLN A CA 1
ATOM 853 C C . GLN A 1 107 ? 2.595 22.992 -4.643 1.00 88.50 107 GLN A C 1
ATOM 855 O O . GLN A 1 107 ? 1.726 23.068 -3.776 1.00 88.50 107 GLN A O 1
ATOM 860 N N . LEU A 1 108 ? 3.497 23.959 -4.815 1.00 83.81 108 LEU A N 1
ATOM 861 C CA . LEU A 1 108 ? 3.552 25.140 -3.957 1.00 83.81 108 LEU A CA 1
ATOM 862 C C . LEU A 1 108 ? 2.313 26.036 -4.129 1.00 83.81 108 LEU A C 1
ATOM 864 O O . LEU A 1 108 ? 1.762 26.515 -3.140 1.00 83.81 108 LEU A O 1
ATOM 868 N N . MET A 1 109 ? 1.815 26.202 -5.359 1.00 75.81 109 MET A N 1
ATOM 869 C CA . MET A 1 109 ? 0.548 26.900 -5.617 1.00 75.81 109 MET A CA 1
ATOM 870 C C . MET A 1 109 ? -0.667 26.163 -5.034 1.00 75.81 109 MET A C 1
ATOM 872 O O . MET A 1 109 ? -1.562 26.817 -4.500 1.00 75.81 109 MET A O 1
ATOM 876 N N . SER A 1 110 ? -0.691 24.825 -5.062 1.00 74.38 110 SER A N 1
ATOM 877 C CA . SER A 1 110 ? -1.762 24.040 -4.425 1.00 74.38 110 SER A CA 1
ATOM 878 C C . SER A 1 110 ? -1.769 24.175 -2.901 1.00 74.38 110 SER A C 1
ATOM 880 O O . SER A 1 110 ? -2.830 24.141 -2.290 1.00 74.38 110 SER A O 1
ATOM 882 N N . MET A 1 111 ? -0.603 24.403 -2.287 1.00 66.00 111 MET A N 1
ATOM 883 C CA . MET A 1 111 ? -0.492 24.661 -0.850 1.00 66.00 111 MET A CA 1
ATOM 884 C C . MET A 1 111 ? -0.889 26.097 -0.480 1.00 66.00 111 MET A C 1
ATOM 886 O O . MET A 1 111 ? -1.361 26.332 0.629 1.00 66.00 111 MET A O 1
ATOM 890 N N . ALA A 1 112 ? -0.716 27.058 -1.395 1.00 65.75 112 ALA A N 1
ATOM 891 C CA . ALA A 1 112 ? -0.983 28.473 -1.143 1.00 65.75 112 ALA A CA 1
ATOM 892 C C . ALA A 1 112 ? -2.452 28.891 -1.360 1.00 65.75 112 ALA A C 1
ATOM 894 O O . ALA A 1 112 ? -2.894 29.847 -0.727 1.00 65.75 112 ALA A O 1
ATOM 895 N N . ASN A 1 113 ? -3.217 28.203 -2.221 1.00 58.12 113 ASN A N 1
ATOM 896 C CA . ASN A 1 113 ? -4.569 28.637 -2.615 1.00 58.12 113 ASN A CA 1
ATOM 897 C C . ASN A 1 113 ? -5.737 27.926 -1.896 1.00 58.12 113 ASN A C 1
ATOM 899 O O . ASN A 1 113 ? -6.884 28.033 -2.324 1.00 58.12 113 ASN A O 1
ATOM 903 N N . GLY A 1 114 ? -5.462 27.280 -0.761 1.00 44.06 114 GLY A N 1
ATOM 904 C CA . GLY A 1 114 ? -6.478 26.952 0.236 1.00 44.06 114 GLY A CA 1
ATOM 905 C C . GLY A 1 114 ? -6.913 25.490 0.303 1.00 44.06 114 GLY A C 1
ATOM 906 O O . GLY A 1 114 ? -7.174 24.837 -0.701 1.00 44.06 114 GLY A O 1
ATOM 907 N N . GLY A 1 115 ? -7.090 25.042 1.547 1.00 42.56 115 GLY A N 1
ATOM 908 C CA . GLY A 1 115 ? -8.017 23.969 1.883 1.00 42.56 115 GLY A CA 1
ATOM 909 C C . GLY A 1 115 ? -7.357 22.651 2.246 1.00 42.56 115 GLY A C 1
ATOM 910 O O . GLY A 1 115 ? -7.038 21.83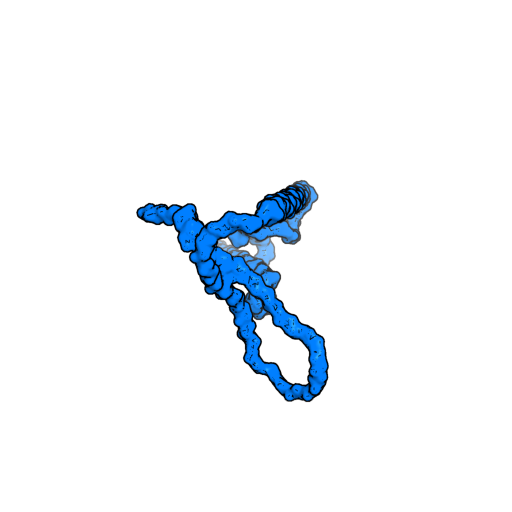8 1.389 1.00 42.56 115 GLY A O 1
ATOM 911 N N . SER A 1 116 ? -7.242 22.419 3.550 1.00 58.62 116 SER A N 1
ATOM 912 C CA . SER A 1 116 ? -7.136 21.104 4.167 1.00 58.62 116 SER A CA 1
ATOM 913 C C . SER A 1 116 ? -8.049 20.084 3.475 1.00 58.62 116 SER A C 1
ATOM 915 O O . SER A 1 116 ? -9.259 20.156 3.641 1.00 58.62 116 SER A O 1
ATOM 917 N N . SER A 1 117 ? -7.492 19.136 2.722 1.00 51.38 117 SER A N 1
ATOM 918 C CA . SER A 1 117 ? -7.920 17.733 2.729 1.00 51.38 117 SER A CA 1
ATOM 919 C C . SER A 1 117 ? -7.028 16.877 1.833 1.00 51.38 117 SER A C 1
ATOM 921 O O . SER A 1 117 ? -6.508 17.321 0.815 1.00 51.38 117 SER A O 1
ATOM 923 N N . ALA A 1 118 ? -6.874 15.636 2.275 1.00 54.75 118 ALA A N 1
ATOM 924 C CA . ALA A 1 118 ? -6.342 14.457 1.611 1.00 54.75 118 ALA A CA 1
ATOM 925 C C . ALA A 1 118 ? -6.248 14.471 0.069 1.00 54.75 118 ALA A C 1
ATOM 927 O O . ALA A 1 118 ? -7.213 14.778 -0.624 1.00 54.75 118 ALA A O 1
ATOM 928 N N . GLY A 1 119 ? -5.133 13.948 -0.463 1.00 47.81 119 GLY A N 1
ATOM 929 C CA . GLY A 1 119 ? -5.127 13.367 -1.813 1.00 47.81 119 GLY A CA 1
ATOM 930 C C . GLY A 1 119 ? -3.856 13.563 -2.635 1.00 47.81 119 GLY A C 1
ATOM 931 O O . GLY A 1 119 ? -3.832 14.374 -3.544 1.00 47.81 119 GLY A O 1
ATOM 932 N N . GLY A 1 120 ? -2.825 12.773 -2.320 1.00 53.38 120 GLY A N 1
ATOM 933 C CA . GLY A 1 120 ? -1.804 12.216 -3.223 1.00 53.38 120 GLY A CA 1
ATOM 934 C C . GLY A 1 120 ? -1.279 13.002 -4.435 1.00 53.38 120 GLY A C 1
ATOM 935 O O . GLY A 1 120 ? -1.971 13.136 -5.432 1.00 53.38 120 GLY A O 1
ATOM 936 N N . ALA A 1 121 ? 0.033 13.263 -4.441 1.00 45.12 121 ALA A N 1
ATOM 937 C CA . ALA A 1 121 ? 0.931 12.911 -5.553 1.00 45.12 121 ALA A CA 1
ATOM 938 C C . ALA A 1 121 ? 2.393 13.200 -5.166 1.00 45.12 121 ALA A C 1
ATOM 940 O O . ALA A 1 121 ? 2.759 14.345 -4.929 1.00 45.12 121 ALA A O 1
ATOM 941 N N . GLY A 1 122 ? 3.235 12.160 -5.143 1.00 42.09 122 GLY A N 1
ATOM 942 C CA . GLY A 1 122 ? 4.697 12.302 -5.134 1.00 42.09 122 GLY A CA 1
ATOM 943 C C . GLY A 1 122 ? 5.377 12.307 -3.762 1.00 42.09 122 GLY A C 1
ATOM 944 O O . GLY A 1 122 ? 5.978 13.302 -3.381 1.00 42.09 122 GLY A O 1
ATOM 945 N N . ILE A 1 123 ? 5.363 11.173 -3.054 1.00 43.69 123 ILE A N 1
ATOM 946 C CA . ILE A 1 123 ? 6.313 10.909 -1.957 1.00 43.69 123 ILE A CA 1
ATOM 947 C C . ILE A 1 123 ? 7.075 9.597 -2.189 1.00 43.69 123 ILE A C 1
ATOM 949 O O . ILE A 1 123 ? 7.058 8.689 -1.363 1.00 43.69 123 ILE A O 1
ATOM 953 N N . ASP A 1 124 ? 7.775 9.487 -3.319 1.00 49.00 124 ASP A N 1
ATOM 954 C CA . ASP A 1 124 ? 8.872 8.518 -3.434 1.00 49.00 124 ASP A CA 1
ATOM 955 C C . ASP A 1 124 ? 10.041 9.075 -2.591 1.00 49.00 124 ASP A C 1
ATOM 957 O O . ASP A 1 124 ? 10.847 9.871 -3.067 1.00 49.00 124 ASP A O 1
ATOM 961 N N . GLY A 1 125 ? 10.060 8.756 -1.288 1.00 46.00 125 GLY A N 1
ATOM 962 C CA . GLY A 1 125 ? 11.202 9.059 -0.409 1.00 46.00 125 GLY A CA 1
ATOM 963 C C . GLY A 1 125 ? 10.935 9.411 1.061 1.00 46.00 125 GLY A C 1
ATOM 964 O O . GLY A 1 125 ? 11.907 9.574 1.791 1.00 46.00 125 GLY A O 1
ATOM 965 N N . LEU A 1 126 ? 9.685 9.516 1.539 1.00 47.44 126 LEU A N 1
ATOM 966 C CA . LEU A 1 126 ? 9.405 10.025 2.902 1.00 47.44 126 LEU A CA 1
ATOM 967 C C . LEU A 1 126 ? 8.493 9.130 3.765 1.00 47.44 126 LEU A C 1
ATOM 969 O O . LEU A 1 126 ? 7.796 9.612 4.652 1.00 47.44 126 LEU A O 1
ATOM 973 N N . TYR A 1 127 ? 8.546 7.808 3.582 1.00 49.25 127 TYR A N 1
ATOM 974 C CA . TYR A 1 127 ? 7.778 6.809 4.358 1.00 49.25 127 TYR A CA 1
ATOM 975 C C . TYR A 1 127 ? 8.093 6.746 5.878 1.00 49.25 127 TYR A C 1
ATOM 977 O O . TYR A 1 127 ? 7.694 5.797 6.549 1.00 49.25 127 TYR A O 1
ATOM 985 N N . GLY A 1 128 ? 8.810 7.725 6.440 1.00 46.84 128 GLY A N 1
ATOM 986 C CA . GLY A 1 128 ? 9.178 7.783 7.859 1.00 46.84 128 GLY A CA 1
ATOM 987 C C . GLY A 1 128 ? 8.491 8.880 8.675 1.00 46.84 128 GLY A C 1
ATOM 988 O O . GLY A 1 128 ? 8.536 8.820 9.901 1.00 46.84 128 GLY A O 1
ATOM 989 N N . MET A 1 129 ? 7.845 9.868 8.046 1.00 48.22 129 MET A N 1
ATOM 990 C CA . MET A 1 129 ? 7.201 10.957 8.787 1.00 48.22 129 MET A CA 1
ATOM 991 C C . MET A 1 129 ? 5.725 10.624 9.021 1.00 48.22 129 MET A C 1
ATOM 993 O O . MET A 1 129 ? 4.833 11.152 8.363 1.00 48.22 129 MET A O 1
ATOM 997 N N . MET A 1 130 ? 5.464 9.695 9.945 1.00 51.81 130 MET A N 1
ATOM 998 C CA . MET A 1 130 ? 4.123 9.577 10.524 1.00 51.81 130 MET A CA 1
ATOM 999 C C . MET A 1 130 ? 3.748 10.940 11.128 1.00 51.81 130 MET A C 1
ATOM 1001 O O . MET A 1 130 ? 4.632 11.580 11.707 1.00 51.81 130 MET A O 1
ATOM 1005 N N . PRO A 1 131 ? 2.484 11.392 11.035 1.00 54.84 131 PRO A N 1
ATOM 1006 C CA . PRO A 1 131 ? 2.045 12.569 11.774 1.00 54.84 131 PRO A CA 1
ATOM 1007 C C . PRO A 1 131 ? 2.394 12.359 13.253 1.00 54.84 131 PRO A C 1
ATOM 1009 O O . PRO A 1 131 ? 1.930 11.413 13.890 1.00 54.84 131 PRO A O 1
ATOM 1012 N N . THR A 1 132 ? 3.302 13.184 13.775 1.00 56.06 132 THR A N 1
ATOM 1013 C CA . THR A 1 132 ? 3.771 13.111 15.167 1.00 56.06 132 THR A CA 1
ATOM 1014 C C . THR A 1 132 ? 2.711 13.606 16.142 1.00 56.06 132 THR A C 1
ATOM 1016 O O . THR A 1 132 ? 2.733 13.242 17.313 1.00 56.06 132 THR A O 1
ATOM 1019 N N . SER A 1 133 ? 1.756 14.391 15.650 1.00 56.75 133 SER A N 1
ATOM 1020 C CA . SER A 1 133 ? 0.576 14.838 16.375 1.00 56.75 133 SER A CA 1
ATOM 1021 C C . SER A 1 133 ? -0.634 14.006 15.954 1.00 56.75 133 SER A C 1
ATOM 1023 O O . SER A 1 133 ? -1.097 14.107 14.816 1.00 56.75 133 SER A O 1
ATOM 1025 N N . ILE A 1 134 ? -1.148 13.193 16.872 1.00 70.56 134 ILE A N 1
ATOM 1026 C CA . ILE A 1 134 ? -2.440 12.524 16.717 1.00 70.56 134 ILE A CA 1
ATOM 1027 C C . ILE A 1 134 ? -3.498 13.537 17.156 1.00 70.56 134 ILE A C 1
ATOM 1029 O O . ILE A 1 134 ? -3.510 13.953 18.312 1.00 70.56 134 ILE A O 1
ATOM 1033 N N . SER A 1 135 ? -4.344 13.976 16.227 1.00 67.75 135 SER A N 1
ATOM 1034 C CA . SER A 1 135 ? -5.464 14.868 16.529 1.00 67.75 135 SER A CA 1
ATOM 1035 C C . SER A 1 135 ? -6.709 14.012 16.697 1.00 67.75 135 SER A C 1
ATOM 1037 O O . SER A 1 135 ? -7.276 13.575 15.699 1.00 67.75 135 SER A O 1
ATOM 1039 N N . LEU A 1 136 ? -7.119 13.757 17.940 1.00 69.81 136 LEU A N 1
ATOM 1040 C CA . LEU A 1 136 ? -8.418 13.140 18.196 1.00 69.81 136 LEU A CA 1
ATOM 1041 C C . LEU A 1 136 ? -9.520 14.178 18.012 1.00 69.81 136 LEU A C 1
ATOM 1043 O O . LEU A 1 136 ? -9.441 15.277 18.563 1.00 69.81 136 LEU A O 1
ATOM 1047 N N . ASP A 1 137 ? -10.561 13.800 17.277 1.00 75.88 137 ASP A N 1
ATOM 1048 C CA . ASP A 1 137 ? -11.811 14.545 17.299 1.00 75.88 137 ASP A CA 1
ATOM 1049 C C . ASP A 1 137 ? -12.458 14.428 18.687 1.00 75.88 137 ASP A C 1
ATOM 1051 O O . ASP A 1 137 ? -12.439 13.365 19.312 1.00 75.88 137 ASP A O 1
ATOM 1055 N N . ALA A 1 138 ? -13.009 15.534 19.185 1.00 69.69 138 ALA A N 1
ATOM 1056 C CA . ALA A 1 138 ? -13.583 15.592 20.528 1.00 69.69 138 ALA A CA 1
ATOM 1057 C C . ALA A 1 138 ? -14.829 14.702 20.681 1.00 69.69 138 ALA A C 1
ATOM 1059 O O . ALA A 1 138 ? -15.168 14.343 21.804 1.00 69.69 138 ALA A O 1
ATOM 1060 N N . ASN A 1 139 ? -15.471 14.339 19.567 1.00 75.12 139 ASN A N 1
ATOM 1061 C CA . ASN A 1 139 ? -16.685 13.534 19.518 1.00 75.12 139 ASN A CA 1
ATOM 1062 C C . ASN A 1 139 ? -16.439 12.110 18.983 1.00 75.12 139 ASN A C 1
ATOM 1064 O O . ASN A 1 139 ? -17.395 11.401 18.671 1.00 75.12 139 ASN A O 1
ATOM 1068 N N . ALA A 1 140 ? -15.176 11.692 18.843 1.00 80.06 140 ALA A N 1
ATOM 1069 C CA . ALA A 1 140 ? -14.844 10.369 18.333 1.00 80.06 140 ALA A CA 1
ATOM 1070 C C . ALA A 1 140 ? -15.277 9.270 19.317 1.00 80.06 140 ALA A C 1
ATOM 1072 O O . ALA A 1 140 ? -14.805 9.226 20.452 1.00 80.06 140 ALA A O 1
ATOM 1073 N N . ASN A 1 141 ? -16.132 8.359 18.853 1.00 88.50 141 ASN A N 1
ATOM 1074 C CA . ASN A 1 141 ? -16.521 7.158 19.585 1.00 88.50 141 ASN A CA 1
ATOM 1075 C C . ASN A 1 141 ? -15.518 6.017 19.332 1.00 88.50 141 ASN A C 1
ATOM 1077 O O . ASN A 1 141 ? -15.037 5.823 18.210 1.00 88.50 141 ASN A O 1
ATOM 1081 N N . ILE A 1 142 ? -15.232 5.233 20.371 1.00 89.62 142 ILE A N 1
ATOM 1082 C CA . ILE A 1 142 ? -14.338 4.072 20.302 1.00 89.62 142 ILE A CA 1
ATOM 1083 C C . ILE A 1 142 ? -14.883 2.977 19.375 1.00 89.62 142 ILE A C 1
ATOM 1085 O O . ILE A 1 142 ? -14.110 2.347 18.652 1.00 89.62 142 ILE A O 1
ATOM 1089 N N . GLU A 1 143 ? -16.203 2.773 19.348 1.00 91.44 143 GLU A N 1
ATOM 1090 C CA . GLU A 1 143 ? -16.834 1.729 18.529 1.00 91.44 143 GLU A CA 1
ATOM 1091 C C . GLU A 1 143 ? -16.682 2.012 17.029 1.00 91.44 143 GLU A C 1
ATOM 1093 O O . GLU A 1 143 ? -16.385 1.101 16.249 1.00 91.44 143 GLU A O 1
ATOM 1098 N N . ASP A 1 144 ? -16.808 3.281 16.632 1.00 92.31 144 ASP A N 1
ATOM 1099 C CA . ASP A 1 144 ? -16.638 3.713 15.243 1.00 92.31 144 ASP A CA 1
ATOM 1100 C C . ASP A 1 144 ? -15.186 3.500 14.795 1.00 92.31 144 ASP A C 1
ATOM 1102 O O . ASP A 1 144 ? -14.928 2.874 13.767 1.00 92.31 144 ASP A O 1
ATOM 1106 N N . LYS A 1 145 ? -14.215 3.914 15.621 1.00 93.00 145 LYS A N 1
ATOM 1107 C CA . LYS A 1 145 ? -12.781 3.725 15.338 1.00 93.00 145 LYS A CA 1
ATOM 1108 C C . LYS A 1 145 ? -12.381 2.253 15.275 1.00 93.00 145 LYS A C 1
ATOM 1110 O O . LYS A 1 145 ? -11.562 1.866 14.439 1.00 93.00 145 LYS A O 1
ATOM 1115 N N . TYR A 1 146 ? -12.961 1.416 16.132 1.00 95.00 146 TYR A N 1
ATOM 1116 C CA . TYR A 1 146 ? -12.747 -0.026 16.082 1.00 95.00 146 TYR A CA 1
ATOM 1117 C C . TYR A 1 146 ? -13.341 -0.646 14.808 1.00 95.00 146 TYR A C 1
ATOM 1119 O O . TYR A 1 146 ? -12.700 -1.486 14.174 1.00 95.00 146 TYR A O 1
ATOM 1127 N N . SER A 1 147 ? -14.521 -0.190 14.386 1.00 95.50 147 SER A N 1
ATOM 1128 C CA . SER A 1 147 ? -15.155 -0.624 13.136 1.00 95.50 147 SER A CA 1
ATOM 1129 C C . SER A 1 147 ? -14.319 -0.235 11.910 1.00 95.50 147 SER A C 1
ATOM 1131 O O . SER A 1 147 ? -14.056 -1.080 11.052 1.00 95.50 147 SER A O 1
ATOM 1133 N N . ASP A 1 148 ? -13.808 0.998 11.865 1.00 94.69 148 ASP A N 1
ATOM 1134 C CA . ASP A 1 148 ? -12.889 1.473 10.821 1.00 94.69 148 ASP A CA 1
ATOM 1135 C C . ASP A 1 148 ? -11.603 0.636 10.756 1.00 94.69 148 ASP A C 1
ATOM 1137 O O . ASP A 1 148 ? -11.119 0.295 9.669 1.00 94.69 148 ASP A O 1
ATOM 1141 N N . LEU A 1 149 ? -11.057 0.254 11.916 1.00 95.81 149 LEU A N 1
ATOM 1142 C CA . LEU A 1 149 ? -9.888 -0.618 11.999 1.00 95.81 149 LEU A CA 1
ATOM 1143 C C . LEU A 1 149 ? -10.178 -2.004 11.410 1.00 95.81 149 LEU A C 1
ATOM 1145 O O . LEU A 1 149 ? -9.363 -2.525 10.647 1.00 95.81 149 LEU A O 1
ATOM 1149 N N . LEU A 1 150 ? -11.329 -2.601 11.731 1.00 96.50 150 LEU A N 1
ATOM 1150 C CA . LEU A 1 150 ? -11.727 -3.899 11.180 1.00 96.50 150 LEU A CA 1
ATOM 1151 C C . LEU A 1 150 ? -11.919 -3.844 9.660 1.00 96.50 150 LEU A C 1
ATOM 1153 O O . LEU A 1 150 ? -11.469 -4.757 8.964 1.00 96.50 150 LEU A O 1
ATOM 1157 N N . ASN A 1 151 ? -12.520 -2.771 9.145 1.00 96.50 151 ASN A N 1
ATOM 1158 C CA . ASN A 1 151 ? -12.686 -2.557 7.707 1.00 96.50 151 ASN A CA 1
ATOM 1159 C C . ASN A 1 151 ? -11.327 -2.443 7.002 1.00 96.50 151 ASN A C 1
ATOM 1161 O O . ASN A 1 151 ? -11.063 -3.175 6.049 1.00 96.50 151 ASN A O 1
ATOM 1165 N N . THR A 1 152 ? -10.421 -1.621 7.541 1.00 96.56 152 THR A N 1
ATOM 1166 C CA . THR A 1 152 ? -9.055 -1.462 7.010 1.00 96.56 152 THR A CA 1
ATOM 1167 C C . THR A 1 152 ? -8.304 -2.802 7.007 1.00 96.56 152 THR A C 1
ATOM 1169 O O . THR A 1 152 ? -7.658 -3.172 6.027 1.00 96.56 152 THR A O 1
ATOM 1172 N N . LEU A 1 153 ? -8.422 -3.592 8.082 1.00 96.44 153 LEU A N 1
ATOM 1173 C CA . LEU A 1 153 ? -7.811 -4.923 8.159 1.00 96.44 153 LEU A CA 1
ATOM 1174 C C . LEU A 1 153 ? -8.407 -5.907 7.145 1.00 96.44 153 LEU A C 1
ATOM 1176 O O . LEU A 1 153 ? -7.680 -6.761 6.636 1.00 96.44 153 LEU A O 1
ATOM 1180 N N . ALA A 1 154 ? -9.703 -5.818 6.844 1.00 95.75 154 ALA A N 1
ATOM 1181 C CA . ALA A 1 154 ? -10.332 -6.649 5.823 1.00 95.75 154 ALA A CA 1
ATOM 1182 C C . ALA A 1 154 ? -9.796 -6.322 4.418 1.00 95.75 154 ALA A C 1
ATOM 1184 O O . ALA A 1 154 ? -9.472 -7.246 3.667 1.00 95.75 154 ALA A O 1
ATOM 1185 N N . GLU A 1 155 ? -9.621 -5.038 4.094 1.00 93.94 155 GLU A N 1
ATOM 1186 C CA . GLU A 1 155 ? -9.047 -4.578 2.821 1.00 93.94 155 GLU A CA 1
ATOM 1187 C C . GLU A 1 155 ? -7.605 -5.067 2.642 1.00 93.94 155 GLU A C 1
ATOM 1189 O O . GLU A 1 155 ? -7.278 -5.678 1.618 1.00 93.94 155 GLU A O 1
ATOM 1194 N N . MET A 1 156 ? -6.781 -4.943 3.690 1.00 96.38 156 MET A N 1
ATOM 1195 C CA . MET A 1 156 ? -5.396 -5.425 3.694 1.00 96.38 156 MET A CA 1
ATOM 1196 C C . MET A 1 156 ? -5.276 -6.903 3.301 1.00 96.38 156 MET A C 1
ATOM 1198 O O . MET A 1 156 ? -4.321 -7.285 2.624 1.00 96.38 156 MET A O 1
ATOM 1202 N N . ARG A 1 157 ? -6.236 -7.756 3.693 1.00 95.06 157 ARG A N 1
ATOM 1203 C CA . ARG A 1 157 ? -6.201 -9.198 3.374 1.00 95.06 157 ARG A CA 1
ATOM 1204 C C . ARG A 1 157 ? -6.288 -9.462 1.875 1.00 95.06 157 ARG A C 1
ATOM 1206 O O . ARG A 1 157 ? -5.669 -10.415 1.404 1.00 95.06 157 ARG A O 1
ATOM 1213 N N . SER A 1 158 ? -7.028 -8.636 1.139 1.00 94.44 158 SER A N 1
ATOM 1214 C CA . SER A 1 158 ? -7.174 -8.775 -0.313 1.00 94.44 158 SER A CA 1
ATOM 1215 C C . SER A 1 158 ? -5.903 -8.372 -1.074 1.00 94.44 158 SER A C 1
ATOM 1217 O O . SER A 1 158 ? -5.584 -8.973 -2.099 1.00 94.44 158 SER A O 1
ATOM 1219 N N . GLU A 1 159 ? -5.118 -7.444 -0.520 1.00 94.75 159 GLU A N 1
ATOM 1220 C CA . GLU A 1 159 ? -3.868 -6.954 -1.117 1.00 94.75 159 GLU A CA 1
ATOM 1221 C C . GLU A 1 159 ? -2.665 -7.884 -0.837 1.00 94.75 159 GLU A C 1
ATOM 1223 O O . GLU A 1 159 ? -1.627 -7.778 -1.499 1.00 94.75 159 GLU A O 1
ATOM 1228 N N . LEU A 1 160 ? -2.785 -8.856 0.083 1.00 95.38 160 LEU A N 1
ATOM 1229 C CA . LEU A 1 160 ? -1.697 -9.784 0.436 1.00 95.38 160 LEU A CA 1
ATOM 1230 C C . LEU A 1 160 ? -1.255 -10.671 -0.731 1.00 95.38 160 LEU A C 1
ATOM 1232 O O . LEU A 1 160 ? -0.063 -10.733 -1.027 1.00 95.38 160 LEU A O 1
ATOM 1236 N N . ALA A 1 161 ? -2.182 -11.369 -1.395 1.00 96.19 161 ALA A N 1
ATOM 1237 C CA . ALA A 1 161 ? -1.816 -12.305 -2.463 1.00 96.19 161 ALA A CA 1
ATOM 1238 C C . A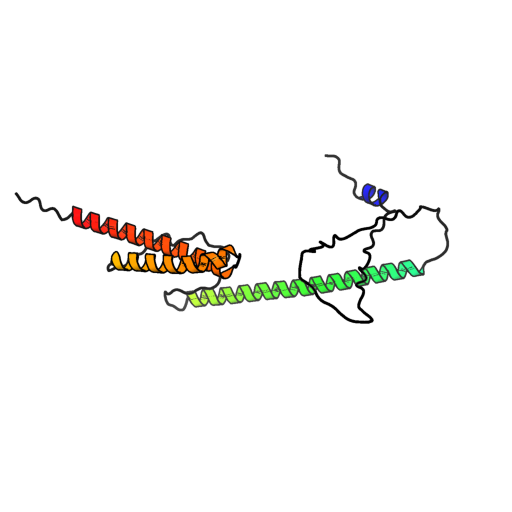LA A 1 161 ? -1.140 -11.586 -3.652 1.00 96.19 161 ALA A C 1
ATOM 1240 O O . ALA A 1 161 ? -0.046 -11.997 -4.047 1.00 96.19 161 ALA A O 1
ATOM 1241 N N . PRO A 1 162 ? -1.697 -10.468 -4.163 1.00 95.56 162 PRO A N 1
ATOM 1242 C CA . PRO A 1 162 ? -1.049 -9.654 -5.192 1.00 95.56 162 PRO A CA 1
ATOM 1243 C C . PRO A 1 162 ? 0.316 -9.089 -4.758 1.00 95.56 162 PRO A C 1
ATOM 1245 O O . PRO A 1 162 ? 1.246 -9.019 -5.564 1.00 95.56 162 PRO A O 1
ATOM 1248 N N . THR A 1 163 ? 0.469 -8.728 -3.479 1.00 96.50 163 THR A N 1
ATOM 1249 C CA . THR A 1 163 ? 1.749 -8.261 -2.922 1.00 96.50 163 THR A CA 1
ATOM 1250 C C . THR A 1 163 ? 2.799 -9.373 -2.888 1.00 96.50 163 THR A C 1
ATOM 1252 O O . THR A 1 163 ? 3.947 -9.139 -3.265 1.00 96.50 163 THR A O 1
ATOM 1255 N N . ILE A 1 164 ? 2.422 -10.592 -2.487 1.00 95.62 164 ILE A N 1
ATOM 1256 C CA . ILE A 1 164 ? 3.315 -11.766 -2.466 1.00 95.62 164 ILE A CA 1
ATOM 1257 C C . ILE A 1 164 ? 3.742 -12.153 -3.888 1.00 95.62 164 ILE A C 1
ATOM 1259 O O . ILE A 1 164 ? 4.887 -12.543 -4.099 1.00 95.62 164 ILE A O 1
ATOM 1263 N N . MET A 1 165 ? 2.863 -11.970 -4.878 1.00 95.75 165 MET A N 1
ATOM 1264 C CA . MET A 1 165 ? 3.193 -12.127 -6.302 1.00 95.75 165 MET A CA 1
ATOM 1265 C C . MET A 1 165 ? 4.180 -11.066 -6.824 1.00 95.75 165 MET A C 1
ATOM 1267 O O . MET A 1 165 ? 4.631 -11.157 -7.963 1.00 95.75 165 MET A O 1
ATOM 1271 N N . GLY A 1 166 ? 4.535 -10.066 -6.012 1.00 94.44 166 GLY A N 1
ATOM 1272 C CA . GLY A 1 166 ? 5.519 -9.041 -6.353 1.00 94.44 166 GLY A CA 1
ATOM 1273 C C . GLY A 1 166 ? 4.942 -7.830 -7.087 1.00 94.44 166 GLY A C 1
ATOM 1274 O O . GLY A 1 166 ? 5.710 -7.026 -7.619 1.00 94.44 166 GLY A O 1
ATOM 1275 N N . LEU A 1 167 ? 3.615 -7.656 -7.118 1.00 96.00 167 LEU A N 1
ATOM 1276 C CA . LEU A 1 167 ? 3.007 -6.479 -7.736 1.00 96.00 167 LEU A CA 1
ATOM 1277 C C . LEU A 1 167 ? 3.258 -5.229 -6.882 1.00 96.00 167 LEU A C 1
ATOM 1279 O O . LEU A 1 167 ? 2.920 -5.172 -5.699 1.00 96.00 167 LEU A O 1
ATOM 1283 N N . ARG A 1 168 ? 3.830 -4.192 -7.508 1.00 94.06 168 ARG A N 1
ATOM 1284 C CA . ARG A 1 168 ? 4.222 -2.951 -6.820 1.00 94.06 168 ARG A CA 1
ATOM 1285 C C . ARG A 1 168 ? 3.025 -2.169 -6.269 1.00 94.06 168 ARG A C 1
ATOM 1287 O O . ARG A 1 168 ? 3.067 -1.738 -5.126 1.00 94.06 168 ARG A O 1
ATOM 1294 N N . ALA A 1 169 ? 1.961 -1.999 -7.055 1.00 94.19 169 ALA A N 1
ATOM 1295 C CA . ALA A 1 169 ? 0.812 -1.190 -6.638 1.00 94.19 169 ALA A CA 1
ATOM 1296 C C . ALA A 1 169 ? 0.079 -1.761 -5.399 1.00 94.19 169 ALA A C 1
ATOM 1298 O O . ALA A 1 169 ? -0.116 -1.002 -4.450 1.00 94.19 169 ALA A O 1
ATOM 1299 N N . PRO A 1 170 ? -0.251 -3.068 -5.340 1.00 95.88 170 PRO A N 1
ATOM 1300 C CA . PRO A 1 170 ? -0.750 -3.719 -4.125 1.00 95.88 170 PRO A CA 1
ATOM 1301 C C . PRO A 1 170 ? 0.164 -3.563 -2.913 1.00 95.88 170 PRO A C 1
ATOM 1303 O O . PRO A 1 170 ? -0.300 -3.239 -1.826 1.00 95.88 170 PRO A O 1
ATOM 1306 N N . LYS A 1 171 ? 1.481 -3.708 -3.108 1.00 95.81 171 LYS A N 1
ATOM 1307 C CA . LYS A 1 171 ? 2.467 -3.531 -2.036 1.00 95.81 171 LYS A CA 1
ATOM 1308 C C . LYS A 1 171 ? 2.410 -2.126 -1.431 1.00 95.81 171 LYS A C 1
ATOM 1310 O O . LYS A 1 171 ? 2.426 -1.977 -0.210 1.00 95.81 171 LYS A O 1
ATOM 1315 N N . ASP A 1 172 ? 2.353 -1.101 -2.276 1.00 94.50 172 ASP A N 1
ATOM 1316 C CA . ASP A 1 172 ? 2.316 0.293 -1.827 1.00 94.50 172 ASP A CA 1
ATOM 1317 C C . ASP A 1 172 ? 0.985 0.630 -1.128 1.00 94.50 172 ASP A C 1
ATOM 1319 O O . ASP A 1 172 ? 0.976 1.386 -0.153 1.00 94.50 172 ASP A O 1
ATOM 1323 N N . ARG A 1 173 ? -0.134 0.041 -1.576 1.00 95.12 173 ARG A N 1
ATOM 1324 C CA . ARG A 1 173 ? -1.434 0.128 -0.883 1.00 95.12 173 ARG A CA 1
ATOM 1325 C C . ARG A 1 173 ? -1.387 -0.554 0.477 1.00 95.12 173 ARG A C 1
ATOM 1327 O O . ARG A 1 173 ? -1.647 0.096 1.479 1.00 95.12 173 ARG A O 1
ATOM 1334 N N . LEU A 1 174 ? -0.900 -1.790 0.531 1.00 96.31 174 LEU A N 1
ATOM 1335 C CA . LEU A 1 174 ? -0.759 -2.541 1.773 1.00 96.31 174 LEU A CA 1
ATOM 1336 C C . LEU A 1 174 ? 0.074 -1.774 2.812 1.00 96.31 174 LEU A C 1
ATOM 1338 O O . LEU A 1 174 ? -0.284 -1.726 3.984 1.00 96.31 174 LEU A O 1
ATOM 1342 N N . HIS A 1 175 ? 1.170 -1.131 2.401 1.00 95.31 175 HIS A N 1
ATOM 1343 C CA . HIS A 1 175 ? 1.957 -0.285 3.301 1.00 95.31 175 HIS A CA 1
ATOM 1344 C C . HIS A 1 175 ? 1.176 0.925 3.836 1.00 95.31 175 HIS A C 1
ATOM 1346 O O . HIS A 1 175 ? 1.321 1.265 5.013 1.00 95.31 175 HIS A O 1
ATOM 1352 N N . ARG A 1 176 ? 0.360 1.574 2.997 1.00 95.31 176 ARG A N 1
ATOM 1353 C CA . ARG A 1 176 ? -0.511 2.685 3.406 1.00 95.31 176 ARG A CA 1
ATOM 1354 C C . ARG A 1 176 ? -1.544 2.218 4.423 1.00 95.31 176 ARG A C 1
ATOM 1356 O O . ARG A 1 176 ? -1.678 2.853 5.466 1.00 95.31 176 ARG A O 1
ATOM 1363 N N . ASP A 1 177 ? -2.195 1.096 4.158 1.00 95.69 177 ASP A N 1
ATOM 1364 C CA . ASP A 1 177 ? -3.257 0.566 5.011 1.00 95.69 177 ASP A CA 1
ATOM 1365 C C . ASP A 1 177 ? -2.690 0.103 6.360 1.00 95.69 177 ASP A C 1
ATOM 1367 O O . ASP A 1 177 ? -3.267 0.380 7.409 1.00 95.69 177 ASP A O 1
ATOM 1371 N N . ILE A 1 178 ? -1.482 -0.481 6.373 1.00 95.94 178 ILE A N 1
ATOM 1372 C CA . ILE A 1 178 ? -0.742 -0.779 7.612 1.00 95.94 178 ILE A CA 1
ATOM 1373 C C . ILE A 1 178 ? -0.476 0.499 8.416 1.00 95.94 178 ILE A C 1
ATOM 1375 O O . ILE A 1 178 ? -0.611 0.501 9.643 1.00 95.94 178 ILE A O 1
ATOM 1379 N N . ALA A 1 179 ? -0.052 1.581 7.759 1.00 95.19 179 ALA A N 1
ATOM 1380 C CA . ALA A 1 179 ? 0.213 2.847 8.435 1.00 95.19 179 ALA A CA 1
ATOM 1381 C C . ALA A 1 179 ? -1.075 3.468 8.999 1.00 95.19 179 ALA A C 1
ATOM 1383 O O . ALA A 1 179 ? -1.072 3.922 10.145 1.00 95.19 179 ALA A O 1
ATOM 1384 N N . GLN A 1 180 ? -2.172 3.425 8.239 1.00 94.62 180 GLN A N 1
ATOM 1385 C CA . GLN A 1 180 ? -3.494 3.873 8.674 1.00 94.62 180 GLN A CA 1
ATOM 1386 C C . GLN A 1 180 ? -3.997 3.055 9.866 1.00 94.62 180 GLN A C 1
ATOM 1388 O O . GLN A 1 180 ? -4.319 3.636 10.896 1.00 94.62 180 GLN A O 1
ATOM 1393 N N . ALA A 1 181 ? -3.964 1.723 9.789 1.00 96.38 181 ALA A N 1
ATOM 1394 C CA . ALA A 1 181 ? -4.376 0.850 10.885 1.00 96.38 181 ALA A CA 1
ATOM 1395 C C . ALA A 1 181 ? -3.586 1.146 12.170 1.00 96.38 181 ALA A C 1
ATOM 1397 O O . ALA A 1 181 ? -4.153 1.237 13.256 1.00 96.38 181 ALA A O 1
ATOM 1398 N N . ARG A 1 182 ? -2.270 1.374 12.058 1.00 95.56 182 ARG A N 1
ATOM 1399 C CA . ARG A 1 182 ? -1.435 1.781 13.201 1.00 95.56 182 ARG A CA 1
ATOM 1400 C C . ARG A 1 182 ? -1.839 3.133 13.776 1.00 95.56 182 ARG A C 1
ATOM 1402 O O . ARG A 1 182 ? -1.752 3.307 14.987 1.00 95.56 182 ARG A O 1
ATOM 1409 N N . TYR A 1 183 ? -2.228 4.085 12.934 1.00 93.31 183 TYR A N 1
ATOM 1410 C CA . TYR A 1 183 ? -2.731 5.378 13.386 1.00 93.31 183 TYR A CA 1
ATOM 1411 C C . TYR A 1 183 ? -4.057 5.210 14.140 1.00 93.31 183 TYR A C 1
ATOM 1413 O O . TYR A 1 183 ? -4.143 5.636 15.289 1.00 93.31 183 TYR A O 1
ATOM 1421 N N . THR A 1 184 ? -5.023 4.490 13.565 1.00 93.38 184 THR A N 1
ATOM 1422 C CA . THR A 1 184 ? -6.324 4.210 14.193 1.00 93.38 184 THR A CA 1
ATOM 1423 C C . THR A 1 184 ? -6.171 3.478 15.526 1.00 93.38 184 THR A C 1
ATOM 1425 O O . THR A 1 184 ? -6.816 3.842 16.500 1.00 93.38 184 THR A O 1
ATOM 1428 N N . VAL A 1 185 ? -5.254 2.509 15.633 1.00 95.31 185 VAL A N 1
ATOM 1429 C CA . VAL A 1 185 ? -4.966 1.831 16.912 1.00 95.31 185 VAL A CA 1
ATOM 1430 C C . VAL A 1 185 ? -4.502 2.817 17.984 1.00 95.31 185 VAL A C 1
ATOM 1432 O O . VAL A 1 185 ? -4.909 2.699 19.136 1.00 95.31 185 VAL A O 1
ATOM 1435 N N . ARG A 1 186 ? -3.670 3.804 17.632 1.00 94.38 186 ARG A N 1
ATOM 1436 C CA . ARG A 1 186 ? -3.243 4.828 18.596 1.00 94.38 186 ARG A CA 1
ATOM 1437 C C . ARG A 1 186 ? -4.401 5.733 19.010 1.00 94.38 186 ARG A C 1
ATOM 1439 O O . ARG A 1 186 ? -4.467 6.096 20.177 1.00 94.38 186 ARG A O 1
ATOM 1446 N N . GLU A 1 187 ? -5.314 6.061 18.094 1.00 91.69 187 GLU A N 1
ATOM 1447 C CA . GLU A 1 187 ? -6.551 6.775 18.440 1.00 91.69 187 GLU A CA 1
ATOM 1448 C C . GLU A 1 187 ? -7.411 5.959 19.414 1.00 91.69 187 GLU A C 1
ATOM 1450 O O . GLU A 1 187 ? -7.846 6.501 20.425 1.00 91.69 187 GLU A O 1
ATOM 1455 N N . CYS A 1 188 ? -7.594 4.656 19.169 1.00 92.56 188 CYS A N 1
ATOM 1456 C CA . CYS A 1 188 ? -8.340 3.773 20.069 1.00 92.56 188 CYS A CA 1
ATOM 1457 C C . CYS A 1 188 ? -7.714 3.710 21.467 1.00 92.56 188 CYS A C 1
ATOM 1459 O O . CYS A 1 188 ? -8.429 3.791 22.460 1.00 92.56 188 CYS A O 1
ATOM 1461 N N . LEU A 1 189 ? -6.384 3.590 21.555 1.00 92.31 189 LEU A N 1
ATOM 1462 C CA . LEU A 1 189 ? -5.679 3.594 22.841 1.00 92.31 189 LEU A CA 1
ATOM 1463 C C . LEU A 1 189 ? -5.886 4.913 23.594 1.00 92.31 189 LEU A C 1
ATOM 1465 O O . LEU A 1 189 ? -6.163 4.891 24.787 1.00 92.31 189 LEU A O 1
ATOM 1469 N N . LEU A 1 190 ? -5.819 6.049 22.894 1.00 90.50 190 LEU A N 1
ATOM 1470 C CA . LEU A 1 190 ? -6.044 7.363 23.499 1.00 90.50 190 LEU A CA 1
ATOM 1471 C C . LEU A 1 190 ? -7.493 7.557 23.964 1.00 90.50 190 LEU A C 1
ATOM 1473 O O . LEU A 1 190 ? -7.706 8.164 25.009 1.00 90.50 190 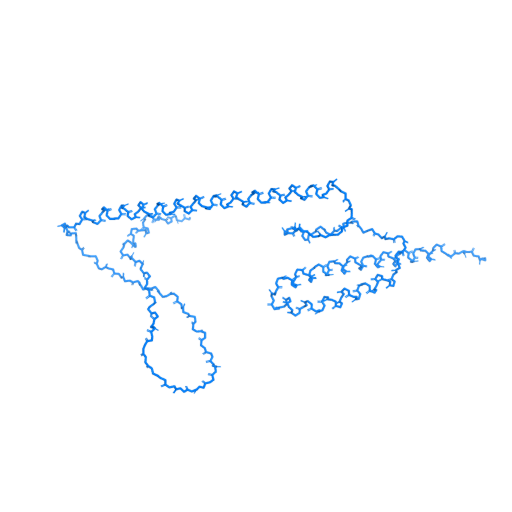LEU A O 1
ATOM 1477 N N . LEU A 1 191 ? -8.487 7.047 23.229 1.00 89.81 191 LEU A N 1
ATOM 1478 C CA . LEU A 1 191 ? -9.886 7.066 23.673 1.00 89.81 191 LEU A CA 1
ATOM 1479 C C . LEU A 1 191 ? -10.075 6.234 24.946 1.00 89.81 191 LEU A C 1
ATOM 1481 O O . LEU A 1 191 ? -10.614 6.743 25.923 1.00 89.81 191 LEU A O 1
ATOM 1485 N N . LEU A 1 192 ? -9.532 5.014 24.982 1.00 89.75 192 LEU A N 1
ATOM 1486 C CA . LEU A 1 192 ? -9.602 4.149 26.164 1.00 89.75 192 LEU A CA 1
ATOM 1487 C C . LEU A 1 192 ? -8.922 4.774 27.393 1.00 89.75 192 LEU A C 1
ATOM 1489 O O . LEU A 1 192 ? -9.449 4.694 28.500 1.00 89.75 192 LEU A O 1
ATOM 1493 N N . GLU A 1 193 ? -7.772 5.431 27.215 1.00 88.50 193 GLU A N 1
ATOM 1494 C CA . GLU A 1 193 ? -7.102 6.156 28.303 1.00 88.50 193 GLU A CA 1
ATOM 1495 C C . GLU A 1 193 ? -7.956 7.319 28.835 1.00 88.50 193 GLU A C 1
ATOM 1497 O O . GLU A 1 193 ? -8.017 7.530 30.049 1.00 88.50 193 GLU A O 1
ATOM 1502 N N . LYS A 1 194 ? -8.640 8.058 27.950 1.00 85.25 194 LYS A N 1
ATOM 1503 C CA . LYS A 1 194 ? -9.538 9.159 28.334 1.00 85.25 194 LYS A CA 1
ATOM 1504 C C . LYS A 1 194 ? -10.788 8.671 29.060 1.00 85.25 194 LYS A C 1
ATOM 1506 O O . LYS A 1 194 ? -11.241 9.356 29.977 1.00 85.25 194 LYS A O 1
ATOM 1511 N N . ASP A 1 195 ? -11.341 7.531 28.667 1.00 81.00 195 ASP A N 1
ATOM 1512 C CA . ASP A 1 195 ? -12.512 6.943 29.322 1.00 81.00 195 ASP A CA 1
ATOM 1513 C C . ASP A 1 195 ? -12.152 6.469 30.739 1.00 81.00 195 ASP A C 1
ATOM 1515 O O . ASP A 1 195 ? -12.838 6.818 31.699 1.00 81.00 195 ASP A O 1
ATOM 1519 N N . CYS A 1 196 ? -10.995 5.816 30.912 1.00 79.12 196 CYS A N 1
ATOM 1520 C CA . CYS A 1 196 ? -10.482 5.449 32.238 1.00 79.12 196 CYS A CA 1
ATOM 1521 C C . CYS A 1 196 ? -10.214 6.663 33.147 1.00 79.12 196 CYS A C 1
ATOM 1523 O O . CYS A 1 196 ? -10.448 6.600 34.355 1.00 79.12 196 CYS A O 1
ATOM 1525 N N . GLN A 1 197 ? -9.710 7.774 32.601 1.00 75.38 197 GLN A N 1
ATOM 1526 C CA . GLN A 1 197 ? -9.484 8.999 33.380 1.00 75.38 197 GLN A CA 1
ATOM 1527 C C . GLN A 1 197 ? -10.800 9.650 33.824 1.00 75.38 197 GLN A C 1
ATOM 1529 O O . GLN A 1 197 ? -10.894 10.122 34.956 1.00 75.38 197 GLN A O 1
ATOM 1534 N N . GLN A 1 198 ? -11.825 9.639 32.968 1.00 67.06 198 GLN A N 1
ATOM 1535 C CA . GLN A 1 198 ? -13.158 10.139 33.316 1.00 67.06 198 GLN A CA 1
ATOM 1536 C C . GLN A 1 198 ? -13.834 9.281 34.393 1.00 67.06 198 GLN A C 1
ATOM 1538 O O . GLN A 1 198 ? -14.453 9.832 35.302 1.00 67.06 198 GLN A O 1
ATOM 1543 N N . GLU A 1 199 ? -13.673 7.955 34.349 1.00 63.09 199 GLU A N 1
ATOM 1544 C CA . GLU A 1 199 ? -14.169 7.064 35.407 1.00 63.09 199 GLU A CA 1
ATOM 1545 C C . GLU A 1 199 ? -13.465 7.302 36.757 1.00 63.09 199 GLU A C 1
ATOM 1547 O O . GLU A 1 199 ? -14.114 7.264 37.803 1.00 63.09 199 GLU A O 1
ATOM 1552 N N . SER A 1 200 ? -12.161 7.606 36.761 1.00 59.56 200 SER A N 1
ATOM 1553 C CA . SER A 1 200 ? -11.396 7.852 37.997 1.00 59.56 200 SER A CA 1
ATOM 1554 C C . SER A 1 200 ? -11.758 9.167 38.706 1.00 59.56 200 SER A C 1
ATOM 1556 O O . SER A 1 200 ? -11.645 9.243 39.928 1.00 59.56 200 SER A O 1
ATOM 1558 N N . GLU A 1 201 ? -12.186 10.197 37.975 1.00 56.47 201 GLU A N 1
ATOM 1559 C CA . GLU A 1 201 ? -12.645 11.484 38.535 1.00 56.47 201 GLU A CA 1
ATOM 1560 C C . GLU A 1 201 ? -14.121 11.430 38.999 1.00 56.47 201 GLU A C 1
ATOM 1562 O O . GLU A 1 201 ? -14.624 12.362 39.625 1.00 56.47 201 GLU A O 1
ATOM 1567 N N . GLY A 1 202 ? -14.824 10.323 38.727 1.00 51.19 202 GLY A N 1
ATOM 1568 C CA . GLY A 1 202 ? -16.247 10.124 39.010 1.00 51.19 202 GLY A CA 1
ATOM 1569 C C . GLY A 1 202 ? -16.584 9.429 40.335 1.00 51.19 202 GLY A C 1
ATOM 1570 O O . GLY A 1 202 ? -17.732 9.031 40.512 1.00 51.19 202 GLY A O 1
ATOM 1571 N N . SER A 1 203 ? -15.635 9.261 41.264 1.00 41.34 203 SER A N 1
ATOM 1572 C CA . SER A 1 203 ? -15.888 8.699 42.603 1.00 41.34 203 SER A CA 1
ATOM 1573 C C . SER A 1 203 ? -16.168 9.815 43.627 1.00 41.34 203 SER A C 1
ATOM 1575 O O . SER A 1 203 ? -15.224 10.299 44.261 1.00 41.34 203 SER A O 1
ATOM 1577 N N . PRO A 1 204 ? -17.429 10.227 43.871 1.00 51.44 204 PRO A N 1
ATOM 1578 C CA . PRO A 1 204 ? -17.743 11.017 45.048 1.00 51.44 204 PRO A CA 1
ATOM 1579 C C . PRO A 1 204 ? -17.593 10.120 46.278 1.00 51.44 204 PRO A C 1
ATOM 1581 O O . PRO A 1 204 ? -18.351 9.173 46.481 1.00 51.44 204 PRO A O 1
ATOM 1584 N N . THR A 1 205 ? -16.621 10.436 47.129 1.00 51.47 205 THR A N 1
ATOM 1585 C CA . THR A 1 205 ? -16.657 10.043 48.537 1.00 51.47 205 THR A CA 1
ATOM 1586 C C . THR A 1 205 ? -17.935 10.606 49.152 1.00 51.47 205 THR A C 1
ATOM 1588 O O . THR A 1 205 ? -18.003 11.787 49.493 1.00 51.47 205 THR A O 1
ATOM 1591 N N . GLY A 1 206 ? -18.957 9.765 49.236 1.00 57.81 206 GLY A N 1
ATOM 1592 C CA . GLY A 1 206 ? -20.158 9.982 50.018 1.00 57.81 206 GLY A CA 1
ATOM 1593 C C . GLY A 1 206 ? -20.359 8.779 50.921 1.00 57.81 206 GLY A C 1
ATOM 1594 O O . GLY A 1 206 ? -20.927 7.791 50.474 1.00 57.81 206 GLY A O 1
ATOM 1595 N N . GLU A 1 207 ? -19.803 8.861 52.129 1.00 37.34 207 GLU A N 1
ATOM 1596 C CA . GLU A 1 207 ? -20.422 8.564 53.436 1.00 37.34 207 GLU A CA 1
ATOM 1597 C C . GLU A 1 207 ? -19.397 8.761 54.563 1.00 37.34 207 GLU A C 1
ATOM 1599 O O . GLU A 1 207 ? -18.242 8.293 54.424 1.00 37.34 207 GLU A O 1
#

Organism: Drosophila suzukii (NCBI:txid28584)

InterPro domains:
  IPR017266 Cyclin-dependent kinase 2-associated protein 1/2 [PF09806] (1-196)
  IPR017266 Cyclin-dependent kinase 2-associated protein 1/2 [PTHR22607] (18-198)

Foldseek 3Di:
DDDPPVVVVCVVCVQKDWDQDDDDDDDDDDDDDDDDDDDDDPPPPPRDTDIDGDDDDDDDPDDDPPVVVVVVVVVVVVVVVVVVVVVVVVVVVVVVVVVVVVVVVVVVVVVVPDDDDDDDDDDPDPLPCDPPDQDDDPPDDLVVLVVVLVVLVVVLVVLVVVVVVVPPVSVVSNSVSVSVSVSSVVNNVVVVVVVVVVVVVPDPPDD

pLDDT: mean 70.97, std 21.2, range [28.7, 96.81]

Sequence (207 aa):
MDYLDIESFRSRYSDITVTAVPTRSQEEEEQQPMAMDPEIAAKRNEPRVEITRVNGGAPSELGSTSNLAMLQRNRQQQNATAFAYATEYKEVMAKLEYTKYMQNQLQLMSMANGGSSAGGAGIDGLYGMMPTSISLDANANIEDKYSDLLNTLAEMRSELAPTIMGLRAPKDRLHRDIAQARYTVRECLLLLEKDCQQESEGSPTGE